Protein AF-A0A524RKQ6-F1 (afdb_monomer)

Radius of gyration: 18.78 Å; Cα contacts (8 Å, |Δi|>4): 225; chains: 1; bounding box: 39×44×51 Å

pLDDT: mean 86.1, std 13.53, range [34.28, 98.0]

Solvent-accessible surface area (backbone atoms only — not comparable to full-atom values): 12136 Å² total; per-residue (Å²): 137,77,80,88,72,60,79,87,32,71,65,58,54,42,38,49,50,44,43,54,54,43,76,41,45,84,77,33,68,52,77,76,42,40,54,52,50,36,52,54,41,54,51,42,29,54,49,30,49,55,49,30,70,35,68,69,25,53,76,68,68,43,22,69,58,33,41,52,33,20,51,31,43,48,52,50,54,72,51,70,93,59,96,48,70,71,59,56,53,52,45,53,49,34,34,50,50,28,28,53,50,36,51,50,52,40,52,71,72,50,66,69,55,79,76,50,71,68,53,52,52,48,48,54,51,49,50,53,50,44,51,52,52,43,51,56,45,48,78,40,36,66,65,34,47,76,66,75,34,47,70,58,52,25,49,54,41,13,53,43,10,48,54,46,38,55,52,53,72,69,58,67,86,89,55,58,73,66,56,56,50,52,51,45,54,43,15,50,57,30,32,53,42,53,65,57,76,68,88,49,72,67,42,49,47,51,52,41,53,50,46,46,53,44,43,51,51,51,54,52,66,76,72,110

Nearest PDB structures (foldseek):
  1orj-assembly2_B  TM=5.031E-01  e=8.905E+00  Aquifex aeolicus VF5
  8qah-assembly1_A  TM=2.456E-01  e=2.884E+00  synthetic construct
  3l1n-assembly1_A  TM=2.771E-01  e=4.736E+00  Talaromyces marneffei

Organism: NCBI:txid2507553

Mean predicted aligned error: 6.11 Å

Structure (mmCIF, N/CA/C/O backbone):
data_AF-A0A524RKQ6-F1
#
_entry.id   AF-A0A524RKQ6-F1
#
loop_
_atom_site.group_PDB
_atom_site.id
_atom_site.type_symbol
_atom_site.label_atom_id
_atom_site.label_alt_id
_atom_site.label_comp_id
_atom_site.label_asym_id
_atom_site.label_entity_id
_atom_site.label_seq_id
_atom_site.pdbx_PDB_ins_code
_atom_site.Cartn_x
_atom_site.Cartn_y
_atom_site.Cartn_z
_atom_site.occupancy
_atom_site.B_iso_or_equiv
_atom_site.auth_seq_id
_atom_site.auth_comp_id
_atom_site.auth_asym_id
_atom_site.auth_atom_id
_atom_site.pdbx_PDB_model_num
ATOM 1 N N . MET A 1 1 ? -14.441 15.619 25.693 1.00 34.28 1 MET A N 1
ATOM 2 C CA . MET A 1 1 ? -14.992 15.684 24.323 1.00 34.28 1 MET A CA 1
ATOM 3 C C . MET A 1 1 ? -13.800 15.519 23.412 1.00 34.28 1 MET A C 1
ATOM 5 O O . MET A 1 1 ? -13.228 16.509 22.974 1.00 34.28 1 MET A O 1
ATOM 9 N N . ASP A 1 2 ? -13.366 14.275 23.248 1.00 34.28 2 ASP A N 1
ATOM 10 C CA . ASP A 1 2 ? -12.231 13.957 22.394 1.00 34.28 2 ASP A CA 1
ATOM 11 C C . ASP A 1 2 ? -12.769 13.685 20.998 1.00 34.28 2 ASP A C 1
ATOM 13 O O . ASP A 1 2 ? -13.739 12.952 20.828 1.00 34.28 2 ASP A O 1
ATOM 17 N N . ASN A 1 3 ? -12.186 14.387 20.034 1.00 36.31 3 ASN A N 1
ATOM 18 C CA . ASN A 1 3 ? -12.593 14.470 18.638 1.00 36.31 3 ASN A CA 1
ATOM 19 C C . ASN A 1 3 ? -12.877 13.087 18.020 1.00 36.31 3 ASN A C 1
ATOM 21 O O . ASN A 1 3 ? -11.975 12.382 17.559 1.00 36.31 3 ASN A O 1
ATOM 25 N N . GLU A 1 4 ? -14.158 12.738 17.956 1.00 38.53 4 GLU A N 1
ATOM 26 C CA . GLU A 1 4 ? -14.724 11.734 17.063 1.00 38.53 4 GLU A CA 1
ATOM 27 C C . GLU A 1 4 ? -14.485 12.195 15.617 1.00 38.53 4 GLU A C 1
ATOM 29 O O . GLU A 1 4 ? -15.220 13.023 15.084 1.00 38.53 4 GLU A O 1
ATOM 34 N N . GLY A 1 5 ? -13.407 11.731 14.981 1.00 43.69 5 GLY A N 1
ATOM 35 C CA . GLY A 1 5 ? -13.156 12.079 13.577 1.00 43.69 5 GLY A CA 1
ATOM 36 C C . GLY A 1 5 ? -11.718 12.002 13.083 1.00 43.69 5 GLY A C 1
ATOM 37 O O . GLY A 1 5 ? -11.398 12.639 12.080 1.00 43.69 5 GLY A O 1
ATOM 38 N N . SER A 1 6 ? -10.828 11.252 13.733 1.00 45.81 6 SER A N 1
ATOM 39 C CA . SER A 1 6 ? -9.460 11.087 13.234 1.00 45.81 6 SER A CA 1
ATOM 40 C C . SER A 1 6 ? -9.417 10.064 12.091 1.00 45.81 6 SER A C 1
ATOM 42 O O . SER A 1 6 ? -8.932 8.943 12.212 1.00 45.81 6 SER A O 1
ATOM 44 N N . ARG A 1 7 ? -9.888 10.485 10.917 1.00 47.06 7 ARG A N 1
ATOM 45 C CA . ARG A 1 7 ? -9.156 10.142 9.699 1.00 47.06 7 ARG A CA 1
ATOM 46 C C . ARG A 1 7 ? -7.726 10.634 9.924 1.00 47.06 7 ARG A C 1
ATOM 48 O O . ARG A 1 7 ? -7.577 11.728 10.468 1.00 47.06 7 ARG A O 1
ATOM 55 N N . PHE A 1 8 ? -6.717 9.836 9.585 1.00 57.44 8 PHE A N 1
ATOM 56 C CA . PHE A 1 8 ? -5.334 10.028 10.056 1.00 57.44 8 PHE A CA 1
ATOM 57 C C . PHE A 1 8 ? -5.122 9.676 11.532 1.00 57.44 8 PHE A C 1
ATOM 59 O O . PHE A 1 8 ? -4.310 10.307 12.214 1.00 57.44 8 PHE A O 1
ATOM 66 N N . SER A 1 9 ? -5.850 8.683 12.054 1.00 77.06 9 SER A N 1
ATOM 67 C CA . SER A 1 9 ? -5.382 8.061 13.286 1.00 77.06 9 SER A CA 1
ATOM 68 C C . SER A 1 9 ? -4.131 7.256 12.927 1.00 77.06 9 SER A C 1
ATOM 70 O O . SER A 1 9 ? -4.148 6.523 11.934 1.00 77.06 9 SER A O 1
ATOM 72 N N . PRO A 1 10 ? -3.041 7.357 13.699 1.00 83.94 10 PRO A N 1
ATOM 73 C CA . PRO A 1 10 ? -1.842 6.565 13.433 1.00 83.94 10 PRO A CA 1
ATOM 74 C C . PRO A 1 10 ? -2.128 5.056 13.357 1.00 83.94 10 PRO A C 1
ATOM 76 O O . PRO A 1 10 ? -1.456 4.324 12.633 1.00 83.94 10 PRO A O 1
ATOM 79 N N . LEU A 1 11 ? -3.175 4.594 14.052 1.00 88.69 11 LEU A N 1
ATOM 80 C CA . LEU A 1 11 ? -3.668 3.226 13.943 1.00 88.69 11 LEU A CA 1
ATOM 81 C C . LEU A 1 11 ? -4.236 2.919 12.547 1.00 88.69 11 LEU A C 1
ATOM 83 O O . LEU A 1 11 ? -3.901 1.880 11.986 1.00 88.69 11 LEU A O 1
ATOM 87 N N . ALA A 1 12 ? -5.059 3.802 11.970 1.00 89.06 12 ALA A N 1
ATOM 88 C CA . ALA A 1 12 ? -5.572 3.633 10.609 1.00 89.06 12 ALA A CA 1
ATOM 89 C C . ALA A 1 12 ? -4.431 3.519 9.601 1.00 89.06 12 ALA A C 1
ATOM 91 O O . ALA A 1 12 ? -4.410 2.581 8.808 1.00 89.06 12 ALA A O 1
ATOM 92 N N . ASP A 1 13 ? -3.460 4.427 9.685 1.00 91.31 13 ASP A N 1
ATOM 93 C CA . ASP A 1 13 ? -2.305 4.445 8.791 1.00 91.31 13 ASP A CA 1
ATOM 94 C C . ASP A 1 13 ? -1.498 3.144 8.911 1.00 91.31 13 ASP A C 1
ATOM 96 O O . ASP A 1 13 ? -1.178 2.518 7.902 1.00 91.31 13 ASP A O 1
ATOM 100 N N . THR A 1 14 ? -1.269 2.670 10.139 1.00 93.88 14 THR A N 1
ATOM 101 C CA . THR A 1 14 ? -0.559 1.408 10.402 1.00 93.88 14 THR A CA 1
ATOM 102 C C . THR A 1 14 ? -1.302 0.201 9.838 1.00 93.88 14 THR A C 1
ATOM 104 O O . THR A 1 14 ? -0.698 -0.645 9.180 1.00 93.88 14 THR A O 1
ATOM 107 N N . LEU A 1 15 ? -2.619 0.109 10.053 1.00 94.19 15 LEU A N 1
ATOM 108 C CA . LEU A 1 15 ? -3.419 -0.987 9.505 1.00 94.19 15 LEU A CA 1
ATOM 109 C C . LEU A 1 15 ? -3.423 -0.950 7.973 1.00 94.19 15 LEU A C 1
ATOM 111 O O . LEU A 1 15 ? -3.292 -1.994 7.344 1.00 94.19 15 LEU A O 1
ATOM 115 N N . ILE A 1 16 ? -3.508 0.233 7.359 1.00 94.31 16 ILE A N 1
ATOM 116 C CA . ILE A 1 16 ? -3.428 0.390 5.901 1.00 94.31 16 ILE A CA 1
ATOM 117 C C . ILE A 1 16 ? -2.061 -0.051 5.372 1.00 94.31 16 ILE A C 1
ATOM 119 O O . ILE A 1 16 ? -2.004 -0.751 4.362 1.00 94.31 16 ILE A O 1
ATOM 123 N N . GLU A 1 17 ? -0.965 0.286 6.054 1.00 93.69 17 GLU A N 1
ATOM 124 C CA . GLU A 1 17 ? 0.367 -0.203 5.684 1.00 93.69 17 GLU A CA 1
ATOM 125 C C . GLU A 1 17 ? 0.443 -1.735 5.725 1.00 93.69 17 GLU A C 1
ATOM 127 O O . GLU A 1 17 ? 0.937 -2.347 4.774 1.00 93.69 17 GLU A O 1
ATOM 132 N N . VAL A 1 18 ? -0.101 -2.368 6.770 1.00 94.81 18 VAL A N 1
ATOM 133 C CA . VAL A 1 18 ? -0.184 -3.836 6.863 1.00 94.81 18 VAL A CA 1
ATOM 134 C C . VAL A 1 18 ? -0.994 -4.416 5.702 1.00 94.81 18 VAL A C 1
ATOM 136 O O . VAL A 1 18 ? -0.555 -5.381 5.079 1.00 94.81 18 VAL A O 1
ATOM 139 N N . LEU A 1 19 ? -2.136 -3.815 5.362 1.00 95.00 19 LEU A N 1
ATOM 140 C CA . LEU A 1 19 ? -2.977 -4.259 4.247 1.00 95.00 19 LEU A CA 1
ATOM 141 C C . LEU A 1 19 ? -2.255 -4.146 2.897 1.00 95.00 19 LEU A C 1
ATOM 143 O O . LEU A 1 19 ? -2.280 -5.089 2.104 1.00 95.00 19 LEU A O 1
ATOM 147 N N . ILE A 1 20 ? -1.577 -3.025 2.639 1.00 94.12 20 ILE A N 1
ATOM 148 C CA . ILE A 1 20 ? -0.822 -2.803 1.398 1.00 94.12 20 ILE A CA 1
ATOM 149 C C . ILE A 1 20 ? 0.309 -3.826 1.277 1.00 94.12 20 ILE A C 1
ATOM 151 O O . ILE A 1 20 ? 0.306 -4.640 0.358 1.00 94.12 20 ILE A O 1
ATOM 155 N N . TYR A 1 21 ? 1.261 -3.822 2.211 1.00 92.69 21 TYR A N 1
ATOM 156 C CA . TYR A 1 21 ? 2.469 -4.640 2.078 1.00 92.69 21 TYR A CA 1
ATOM 157 C C . TYR A 1 21 ? 2.201 -6.129 2.313 1.00 92.69 21 TYR A C 1
ATOM 159 O O . TYR A 1 21 ? 2.815 -6.973 1.664 1.00 92.69 21 TYR A O 1
ATOM 167 N N . GLY A 1 22 ? 1.256 -6.473 3.190 1.00 90.94 22 GLY A N 1
ATOM 168 C CA . GLY A 1 22 ? 0.862 -7.858 3.429 1.00 90.94 22 GLY A CA 1
ATOM 169 C C . GLY A 1 22 ? 0.172 -8.498 2.223 1.00 90.94 22 GLY A C 1
ATOM 170 O O . GLY A 1 22 ? 0.479 -9.640 1.884 1.00 90.94 22 GLY A O 1
ATOM 171 N N . SER A 1 23 ? -0.689 -7.760 1.510 1.00 89.62 23 SER A N 1
ATOM 172 C CA . SER A 1 23 ? -1.353 -8.256 0.288 1.00 89.62 23 SER A CA 1
ATOM 173 C C . SER A 1 23 ? -0.436 -8.344 -0.941 1.00 89.62 23 SER A C 1
ATOM 175 O O . SER A 1 23 ? -0.804 -8.942 -1.955 1.00 89.62 23 SER A O 1
ATOM 177 N N . GLU A 1 24 ? 0.751 -7.748 -0.864 1.00 89.81 24 GLU A N 1
ATOM 178 C CA . GLU A 1 24 ? 1.788 -7.764 -1.901 1.00 89.81 24 GLU A CA 1
ATOM 179 C C . GLU A 1 24 ? 2.988 -8.643 -1.525 1.00 89.81 24 GLU A C 1
ATOM 181 O O . GLU A 1 24 ? 3.960 -8.719 -2.275 1.00 89.81 24 GLU A O 1
ATOM 186 N N . CYS A 1 25 ? 2.938 -9.298 -0.360 1.00 86.06 25 CYS A N 1
ATOM 187 C CA . CYS A 1 25 ? 4.050 -10.064 0.196 1.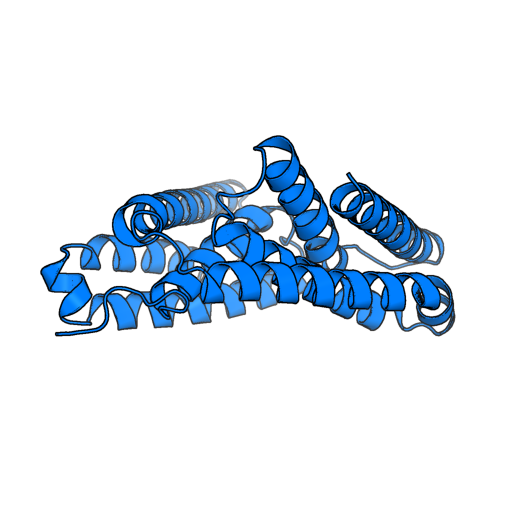00 86.06 25 CYS A CA 1
ATOM 188 C C . CYS A 1 25 ? 4.574 -11.111 -0.799 1.00 86.06 25 CYS A C 1
ATOM 190 O O . CYS A 1 25 ? 5.781 -11.205 -1.004 1.00 86.06 25 CYS A O 1
ATOM 192 N N . LYS A 1 26 ? 3.666 -11.814 -1.494 1.00 82.38 26 LYS A N 1
ATOM 193 C CA . LYS A 1 26 ? 4.010 -12.869 -2.461 1.00 82.38 26 LYS A CA 1
ATOM 194 C C . LYS A 1 26 ? 4.714 -12.347 -3.712 1.00 82.38 26 LYS A C 1
ATOM 196 O O . LYS A 1 26 ? 5.558 -13.026 -4.282 1.00 82.38 26 LYS A O 1
ATOM 201 N N . GLU A 1 27 ? 4.375 -11.143 -4.158 1.00 84.69 27 GLU A N 1
ATOM 202 C CA . GLU A 1 27 ? 4.962 -10.513 -5.344 1.00 84.69 27 GLU A CA 1
ATOM 203 C C . GLU A 1 27 ? 6.294 -9.803 -5.070 1.00 84.69 27 GLU A C 1
ATOM 205 O O . GLU A 1 27 ? 6.953 -9.350 -6.008 1.00 84.69 27 GLU A O 1
ATOM 210 N N . ARG A 1 28 ? 6.686 -9.689 -3.797 1.00 78.94 28 ARG A N 1
ATOM 211 C CA . ARG A 1 28 ? 7.865 -8.951 -3.320 1.00 78.94 28 ARG A CA 1
ATOM 212 C C . ARG A 1 28 ? 8.983 -9.864 -2.801 1.00 78.94 28 ARG A C 1
ATOM 214 O O . ARG A 1 28 ? 9.899 -9.379 -2.147 1.00 78.94 28 ARG A O 1
ATOM 221 N N . GLU A 1 29 ? 8.923 -11.167 -3.078 1.00 64.88 29 GLU A N 1
ATOM 222 C CA . GLU A 1 29 ? 9.782 -12.189 -2.449 1.00 64.88 29 GLU A CA 1
ATOM 223 C C . GLU A 1 29 ? 11.259 -12.196 -2.907 1.00 64.88 29 GLU A C 1
ATOM 225 O O . GLU A 1 29 ? 12.047 -12.975 -2.380 1.00 64.88 29 GLU A O 1
ATOM 230 N N . GLU A 1 30 ? 11.688 -11.333 -3.833 1.00 65.50 30 GLU A N 1
ATOM 231 C CA . GLU A 1 30 ? 13.104 -11.264 -4.235 1.00 65.50 30 GLU A CA 1
ATOM 232 C C . GLU A 1 30 ? 13.993 -10.625 -3.139 1.00 65.50 30 GLU A C 1
ATOM 234 O O . GLU A 1 30 ? 13.577 -9.691 -2.453 1.00 65.50 30 GLU A O 1
ATOM 239 N N . ASP A 1 31 ? 15.240 -11.091 -2.980 1.00 57.53 31 ASP A N 1
ATOM 240 C CA . ASP A 1 31 ? 16.136 -10.794 -1.838 1.00 57.53 31 ASP A CA 1
ATOM 241 C C . ASP A 1 31 ? 16.254 -9.307 -1.439 1.00 57.53 31 ASP A C 1
ATOM 243 O O . ASP A 1 31 ? 16.295 -8.968 -0.252 1.00 57.53 31 ASP A O 1
ATOM 247 N N . CYS A 1 32 ? 16.303 -8.384 -2.404 1.00 56.56 32 CYS A N 1
ATOM 248 C CA . CYS A 1 32 ? 16.383 -6.948 -2.115 1.00 56.56 32 CYS A CA 1
ATOM 249 C C . CYS A 1 32 ? 15.055 -6.367 -1.597 1.00 56.56 32 CYS A C 1
ATOM 251 O O . CYS A 1 32 ? 15.057 -5.451 -0.771 1.00 56.56 32 CYS A O 1
ATOM 253 N N . TRP A 1 33 ? 13.931 -6.935 -2.026 1.00 65.25 33 TRP A N 1
ATOM 254 C CA . TRP A 1 33 ? 12.581 -6.542 -1.634 1.00 65.25 33 TRP A CA 1
ATOM 255 C C . TRP A 1 33 ? 12.147 -7.189 -0.325 1.00 65.25 33 TRP A C 1
ATOM 257 O O . TRP A 1 33 ? 11.455 -6.544 0.460 1.00 65.25 33 TRP A O 1
ATOM 267 N N . SER A 1 34 ? 12.658 -8.381 -0.020 1.00 73.25 34 SER A N 1
ATOM 268 C CA . SER A 1 34 ? 12.542 -9.016 1.294 1.00 73.25 34 SER A CA 1
ATOM 269 C C . SER A 1 34 ? 13.059 -8.104 2.413 1.00 73.25 34 SER A C 1
ATOM 271 O O . SER A 1 34 ? 12.363 -7.882 3.402 1.00 73.25 34 SER A O 1
ATOM 273 N N . ASN A 1 35 ? 14.223 -7.467 2.237 1.00 81.62 35 ASN A N 1
ATOM 274 C CA . ASN A 1 35 ? 14.751 -6.521 3.229 1.00 81.62 35 ASN A CA 1
ATOM 275 C C . ASN A 1 35 ? 13.870 -5.275 3.389 1.00 81.62 35 ASN A C 1
ATOM 277 O O . ASN A 1 35 ? 13.633 -4.832 4.514 1.00 81.62 35 ASN A O 1
ATOM 281 N N . HIS A 1 36 ? 13.355 -4.728 2.284 1.00 83.81 36 HIS A N 1
ATOM 282 C CA . HIS A 1 36 ? 12.431 -3.597 2.341 1.00 83.81 36 HIS A CA 1
ATOM 283 C C . HIS A 1 36 ? 11.124 -3.970 3.053 1.00 83.81 36 HIS A C 1
ATOM 285 O O . HIS A 1 36 ? 10.644 -3.233 3.911 1.00 83.81 36 HIS A O 1
ATOM 291 N N . LEU A 1 37 ? 10.577 -5.148 2.752 1.00 86.44 37 LEU A N 1
ATOM 292 C CA . LEU A 1 37 ? 9.367 -5.665 3.378 1.00 86.44 37 LEU A CA 1
ATOM 293 C C . LEU A 1 37 ? 9.570 -5.900 4.880 1.00 86.44 37 LEU A C 1
ATOM 295 O O . LEU A 1 37 ? 8.733 -5.492 5.682 1.00 86.44 37 LEU A O 1
ATOM 299 N N . LYS A 1 38 ? 10.722 -6.455 5.278 1.00 88.38 38 LYS A N 1
ATOM 300 C CA . LYS A 1 38 ? 11.125 -6.584 6.688 1.00 88.38 38 LYS A CA 1
ATOM 301 C C . LYS A 1 38 ? 11.232 -5.230 7.383 1.00 88.38 38 LYS A C 1
ATOM 303 O O . LYS A 1 38 ? 10.798 -5.104 8.524 1.00 88.38 38 LYS A O 1
ATOM 308 N N . GLU A 1 39 ? 11.760 -4.205 6.713 1.00 90.69 39 GLU A N 1
ATOM 309 C CA . GLU A 1 39 ? 11.797 -2.843 7.259 1.00 90.69 39 GLU A CA 1
ATOM 310 C C . GLU A 1 39 ? 10.380 -2.295 7.489 1.00 90.69 39 GLU A C 1
ATOM 312 O O . GLU A 1 39 ? 10.097 -1.732 8.550 1.00 90.69 39 GLU A O 1
ATOM 317 N N . LYS A 1 40 ? 9.481 -2.474 6.515 1.00 91.62 40 LYS A N 1
ATOM 318 C CA . LYS A 1 40 ? 8.088 -2.011 6.591 1.00 91.62 40 LYS A CA 1
ATOM 319 C C . LYS A 1 40 ? 7.316 -2.719 7.694 1.00 91.62 40 LYS A C 1
ATOM 321 O O . LYS A 1 40 ? 6.756 -2.052 8.561 1.00 91.62 40 LYS A O 1
ATOM 326 N N . PHE A 1 41 ? 7.368 -4.047 7.740 1.00 92.56 41 PHE A N 1
ATOM 327 C CA . PHE A 1 41 ? 6.764 -4.803 8.832 1.00 92.56 41 PHE A CA 1
ATOM 328 C C . PHE A 1 41 ? 7.409 -4.475 10.175 1.00 92.56 41 PHE A C 1
ATOM 330 O O . PHE A 1 41 ? 6.693 -4.328 11.154 1.00 92.56 41 PHE A O 1
ATOM 337 N N . GLY A 1 42 ? 8.723 -4.256 10.245 1.00 93.31 42 GLY A N 1
ATOM 338 C CA . GLY A 1 42 ? 9.389 -3.874 11.492 1.00 93.31 42 GLY A CA 1
ATOM 339 C C . GLY A 1 42 ? 8.904 -2.540 12.058 1.00 93.31 42 GLY A C 1
ATOM 340 O O . GLY A 1 42 ? 8.822 -2.387 13.278 1.00 93.31 42 GLY A O 1
ATOM 341 N N . LYS A 1 43 ? 8.549 -1.579 11.197 1.00 94.50 43 LYS A N 1
ATOM 342 C CA . LYS A 1 43 ? 7.892 -0.332 11.619 1.00 94.50 43 LYS A CA 1
ATOM 343 C C . LYS A 1 43 ? 6.464 -0.599 12.092 1.00 94.50 43 LYS A C 1
ATOM 345 O O . LYS A 1 43 ? 6.129 -0.194 13.202 1.00 94.50 43 LYS A O 1
ATOM 350 N N . ALA A 1 44 ? 5.680 -1.346 11.314 1.00 94.62 44 ALA A N 1
ATOM 351 C CA . ALA A 1 44 ? 4.301 -1.684 11.662 1.00 94.62 44 ALA A CA 1
ATOM 352 C C . ALA A 1 44 ? 4.198 -2.465 12.985 1.00 94.62 44 ALA A C 1
ATOM 354 O O . ALA A 1 44 ? 3.385 -2.121 13.829 1.00 94.62 44 ALA A O 1
ATOM 355 N N . VAL A 1 45 ? 5.060 -3.458 13.223 1.00 95.94 45 VAL A N 1
ATOM 356 C CA . VAL A 1 45 ? 5.115 -4.245 14.471 1.00 95.94 45 VAL A CA 1
ATOM 357 C C . VAL A 1 45 ? 5.349 -3.352 15.685 1.00 95.94 45 VAL A C 1
ATOM 359 O O . VAL A 1 45 ? 4.661 -3.490 16.695 1.00 95.94 45 VAL A O 1
ATOM 362 N N . LYS A 1 46 ? 6.314 -2.427 15.600 1.00 95.38 46 LYS A N 1
ATOM 363 C CA . LYS A 1 46 ? 6.607 -1.490 16.694 1.00 95.38 46 LYS A CA 1
ATOM 364 C C . LYS A 1 46 ? 5.410 -0.600 16.991 1.00 95.38 46 LYS A C 1
ATOM 366 O O . LYS A 1 46 ? 5.062 -0.435 18.156 1.00 95.38 46 LYS A O 1
ATOM 371 N N . GLU A 1 47 ? 4.782 -0.071 15.947 1.00 95.19 47 GLU A N 1
ATOM 372 C CA . GLU A 1 47 ? 3.625 0.803 16.092 1.00 95.19 47 GLU A CA 1
ATOM 373 C C . GLU A 1 47 ? 2.414 0.041 16.642 1.00 95.19 47 GLU A C 1
ATOM 375 O O . GLU A 1 47 ? 1.806 0.488 17.604 1.00 95.19 47 GLU A O 1
ATOM 380 N N . LEU A 1 48 ? 2.115 -1.161 16.142 1.00 95.25 48 LEU A N 1
ATOM 381 C CA . LEU A 1 48 ? 1.034 -2.010 16.655 1.00 95.25 48 LEU A CA 1
ATOM 382 C C . LEU A 1 48 ? 1.220 -2.355 18.137 1.00 95.25 48 LEU A C 1
ATOM 384 O O . LEU A 1 48 ? 0.271 -2.248 18.910 1.00 95.25 48 LEU A O 1
ATOM 388 N N . ARG A 1 49 ? 2.442 -2.720 18.552 1.00 95.88 49 ARG A N 1
ATOM 389 C CA . ARG A 1 49 ? 2.763 -2.984 19.965 1.00 95.88 49 ARG A CA 1
ATOM 390 C C . ARG A 1 49 ? 2.630 -1.728 20.821 1.00 95.88 49 ARG A C 1
ATOM 392 O O . ARG A 1 49 ? 2.106 -1.809 21.924 1.00 95.88 49 ARG A O 1
ATOM 399 N N . TYR A 1 50 ? 3.071 -0.575 20.316 1.00 94.31 50 TYR A N 1
ATOM 400 C CA . TYR A 1 50 ? 2.896 0.702 21.006 1.00 94.31 50 TYR A CA 1
ATOM 401 C C . TYR A 1 50 ? 1.410 1.035 21.197 1.00 94.31 50 TYR A C 1
ATOM 403 O O . TYR A 1 50 ? 0.985 1.315 22.314 1.00 94.31 50 TYR A O 1
ATOM 411 N N . ARG A 1 51 ? 0.607 0.921 20.134 1.00 91.12 51 ARG A N 1
ATOM 412 C CA . ARG A 1 51 ? -0.839 1.186 20.158 1.00 91.12 51 ARG A CA 1
ATOM 413 C C . ARG A 1 51 ? -1.605 0.216 21.044 1.00 91.12 51 ARG A C 1
ATOM 415 O O . ARG A 1 51 ? -2.555 0.632 21.692 1.00 91.12 51 ARG A O 1
ATOM 422 N N . ALA A 1 52 ? -1.183 -1.044 21.122 1.00 91.94 52 ALA A N 1
ATOM 423 C CA . ALA A 1 52 ? -1.779 -2.017 22.034 1.00 91.94 52 ALA A CA 1
ATOM 424 C C . ALA A 1 52 ? -1.644 -1.616 23.515 1.00 91.94 52 ALA A C 1
ATOM 426 O O . ALA A 1 52 ? -2.459 -2.032 24.330 1.00 91.94 52 ALA A O 1
ATOM 427 N N . CYS A 1 53 ? -0.646 -0.798 23.864 1.00 90.88 53 CYS A N 1
ATOM 428 C CA . CYS A 1 53 ? -0.442 -0.305 25.226 1.00 90.88 53 CYS A CA 1
ATOM 429 C C . CYS A 1 53 ? -1.206 0.993 25.540 1.00 90.88 53 CYS A C 1
ATOM 431 O O . CYS A 1 53 ? -1.131 1.462 26.672 1.00 90.88 53 CYS A O 1
ATOM 433 N N . GLU A 1 54 ? -1.882 1.613 24.568 1.00 90.19 54 GLU A N 1
ATOM 434 C CA . GLU A 1 54 ? -2.652 2.836 24.813 1.00 90.19 54 GLU A CA 1
ATOM 435 C C . GLU A 1 54 ? -3.976 2.512 25.519 1.00 90.19 54 GLU A C 1
ATOM 437 O O . GLU A 1 54 ? -4.665 1.563 25.143 1.00 90.19 54 GLU A O 1
ATOM 442 N N . ASP A 1 55 ? -4.382 3.344 26.485 1.00 85.69 55 ASP A N 1
ATOM 443 C CA . ASP A 1 55 ? -5.613 3.137 27.270 1.00 85.69 55 ASP A CA 1
ATOM 444 C C . ASP A 1 55 ? -6.849 2.957 26.373 1.00 85.69 55 ASP A C 1
ATOM 446 O O . ASP A 1 55 ? -7.670 2.079 26.605 1.00 85.69 55 ASP A O 1
ATOM 450 N N . ASN A 1 56 ? -6.928 3.703 25.268 1.00 83.75 56 ASN A N 1
ATOM 451 C CA . ASN A 1 56 ? -8.002 3.593 24.276 1.00 83.75 56 ASN A CA 1
ATOM 452 C C . ASN A 1 56 ? -8.084 2.194 23.630 1.00 83.75 56 ASN A C 1
ATOM 454 O O . ASN A 1 56 ? -9.173 1.716 23.317 1.00 83.75 56 ASN A O 1
ATOM 458 N N . ALA A 1 57 ? -6.947 1.522 23.415 1.00 84.94 57 ALA A N 1
ATOM 459 C CA . ALA A 1 57 ? -6.930 0.166 22.867 1.00 84.94 57 ALA A CA 1
ATOM 460 C C . ALA A 1 57 ? -7.448 -0.859 23.883 1.00 84.94 57 ALA A C 1
ATOM 462 O O . ALA A 1 57 ? -8.195 -1.762 23.503 1.00 84.94 57 ALA A O 1
ATOM 463 N N . VAL A 1 58 ? -7.104 -0.672 25.161 1.00 85.50 58 VAL A N 1
ATOM 464 C CA . VAL A 1 58 ? -7.578 -1.498 26.281 1.00 85.50 58 VAL A CA 1
ATOM 465 C C . VAL A 1 58 ? -9.071 -1.278 26.526 1.00 85.50 58 VAL A C 1
ATOM 467 O O . VAL A 1 58 ? -9.840 -2.231 26.608 1.00 85.50 58 VAL A O 1
ATOM 470 N N . GLU A 1 59 ? -9.516 -0.022 26.568 1.00 86.62 59 GLU A N 1
ATOM 471 C CA . GLU A 1 59 ? -10.926 0.348 26.737 1.00 86.62 59 GLU A CA 1
ATOM 472 C C . GLU A 1 59 ? -11.810 -0.211 25.617 1.00 86.62 59 GLU A C 1
ATOM 474 O O . GLU A 1 59 ? -12.939 -0.637 25.862 1.00 86.62 59 GLU A O 1
ATOM 479 N N . LYS A 1 60 ? -11.290 -0.247 24.384 1.00 85.75 60 LYS A N 1
ATOM 480 C CA . LYS A 1 60 ? -11.980 -0.827 23.224 1.00 85.75 60 LYS A CA 1
ATOM 481 C C . LYS A 1 60 ? -11.814 -2.342 23.098 1.00 85.75 60 LYS A C 1
ATOM 483 O O . LYS A 1 60 ? -12.420 -2.923 22.199 1.00 85.75 60 LYS A O 1
ATOM 488 N N . GLY A 1 61 ? -11.015 -2.979 23.957 1.00 89.38 61 GLY A N 1
ATOM 489 C CA . GLY A 1 61 ? -10.759 -4.422 23.937 1.00 89.38 61 GLY A CA 1
ATOM 490 C C . GLY A 1 61 ? -10.077 -4.917 22.659 1.00 89.38 61 GLY A C 1
ATOM 491 O O . GLY A 1 61 ? -10.314 -6.046 22.226 1.00 89.38 61 GLY A O 1
ATOM 492 N N . ILE A 1 62 ? -9.269 -4.070 22.013 1.00 93.12 62 ILE A N 1
ATOM 493 C CA . ILE A 1 62 ? -8.558 -4.412 20.771 1.00 93.12 62 ILE A CA 1
ATOM 494 C C . ILE A 1 62 ? -7.089 -4.771 21.007 1.00 93.12 62 ILE A C 1
ATOM 496 O O . ILE A 1 62 ? -6.414 -5.166 20.054 1.00 93.12 62 ILE A O 1
ATOM 500 N N . GLU A 1 63 ? -6.574 -4.674 22.240 1.00 94.25 63 GLU A N 1
ATOM 501 C CA . GLU A 1 63 ? -5.135 -4.795 22.493 1.00 94.25 63 GLU A CA 1
ATOM 502 C C . GLU A 1 63 ? -4.574 -6.155 22.067 1.00 94.25 63 GLU A C 1
ATOM 504 O O . GLU A 1 63 ? -3.580 -6.218 21.343 1.00 94.25 63 GLU A O 1
ATOM 509 N N . GLN A 1 64 ? -5.263 -7.248 22.407 1.00 95.56 64 GLN A N 1
ATOM 510 C CA . GLN A 1 64 ? -4.816 -8.600 22.055 1.00 95.56 64 GLN A CA 1
ATOM 511 C C . GLN A 1 64 ? -4.792 -8.831 20.544 1.00 95.56 64 GLN A C 1
ATOM 513 O O . GLN A 1 64 ? -3.938 -9.552 20.032 1.00 95.56 64 GLN A O 1
ATOM 518 N N . ARG A 1 65 ? -5.712 -8.201 19.810 1.00 95.62 65 ARG A N 1
ATOM 519 C CA . ARG A 1 65 ? -5.788 -8.324 18.351 1.00 95.62 65 ARG A CA 1
ATOM 520 C C . ARG A 1 65 ? -4.626 -7.585 17.693 1.00 95.62 65 ARG A C 1
ATOM 522 O O . ARG A 1 65 ? -3.987 -8.136 16.801 1.00 95.62 65 ARG A O 1
ATOM 529 N N . LEU A 1 66 ? -4.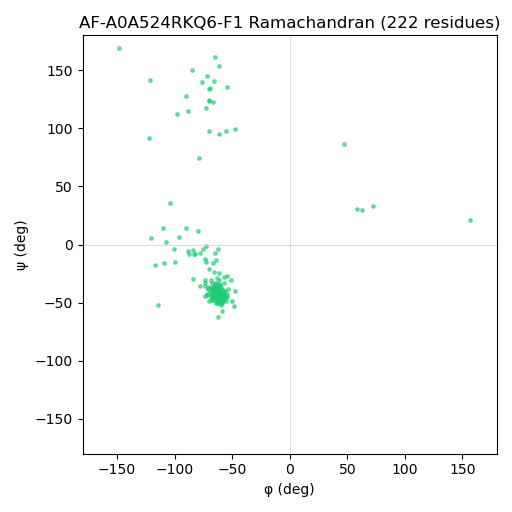295 -6.387 18.182 1.00 95.75 66 LEU A N 1
ATOM 530 C CA . LEU A 1 66 ? -3.123 -5.630 17.727 1.00 95.75 66 LEU A CA 1
ATOM 531 C C . LEU A 1 66 ? -1.816 -6.384 18.001 1.00 95.75 66 LEU A C 1
ATOM 533 O O . LEU A 1 66 ? -0.971 -6.477 17.110 1.00 95.75 66 LEU A O 1
ATOM 537 N N . LEU A 1 67 ? -1.672 -6.973 19.194 1.00 96.81 67 LEU A N 1
ATOM 538 C CA . LEU A 1 67 ? -0.523 -7.818 19.535 1.00 96.81 67 LEU A CA 1
ATOM 539 C C . LEU A 1 67 ? -0.451 -9.061 18.643 1.00 96.81 67 LEU A C 1
ATOM 541 O O . LEU A 1 67 ? 0.619 -9.383 18.139 1.00 96.81 67 LEU A O 1
ATOM 545 N N . SER A 1 68 ? -1.586 -9.706 18.365 1.00 96.69 68 SER A N 1
ATOM 546 C CA . SER A 1 68 ? -1.635 -10.878 17.486 1.00 96.69 68 SER A CA 1
ATOM 547 C C . SER A 1 68 ? -1.173 -10.564 16.059 1.00 96.69 68 SER A C 1
ATOM 549 O O . SER A 1 68 ? -0.388 -11.323 15.488 1.00 96.69 68 SER A O 1
ATOM 551 N N . ILE A 1 69 ? -1.601 -9.430 15.489 1.00 96.69 69 ILE A N 1
ATOM 552 C CA . ILE A 1 69 ? -1.113 -8.961 14.181 1.00 96.69 69 ILE A CA 1
ATOM 553 C C . ILE A 1 69 ? 0.394 -8.708 14.255 1.00 96.69 69 ILE A C 1
ATOM 555 O O . ILE A 1 69 ? 1.137 -9.169 13.387 1.00 96.69 69 ILE A O 1
ATOM 559 N N . ALA A 1 70 ? 0.851 -8.002 15.294 1.00 96.38 70 ALA A N 1
ATOM 560 C CA . ALA A 1 70 ? 2.262 -7.693 15.471 1.00 96.38 70 ALA A CA 1
ATOM 561 C C . ALA A 1 70 ? 3.114 -8.967 15.533 1.00 96.38 70 ALA A C 1
ATOM 563 O O . ALA A 1 70 ? 4.102 -9.059 14.819 1.00 96.38 70 ALA A O 1
ATOM 564 N N . ASP A 1 71 ? 2.713 -9.973 16.306 1.00 95.50 71 ASP A N 1
ATOM 565 C CA . ASP A 1 71 ? 3.481 -11.210 16.471 1.00 95.50 71 ASP A CA 1
ATOM 566 C C . ASP A 1 71 ? 3.570 -12.028 15.177 1.00 95.50 71 ASP A C 1
ATOM 568 O O . ASP A 1 71 ? 4.618 -12.598 14.875 1.00 95.50 71 ASP A O 1
ATOM 572 N N . LYS A 1 72 ? 2.513 -12.032 14.357 1.00 94.31 72 LYS A N 1
ATOM 573 C CA . LYS A 1 72 ? 2.523 -12.685 13.036 1.00 94.31 72 LYS A CA 1
ATOM 574 C C . LYS A 1 72 ? 3.468 -12.009 12.051 1.00 94.31 72 LYS A C 1
ATOM 576 O O . LYS A 1 72 ? 4.203 -12.682 11.329 1.00 94.31 72 LYS A O 1
ATOM 581 N N . LEU A 1 73 ? 3.479 -10.679 12.035 1.00 93.38 73 LEU A N 1
ATOM 582 C CA . LEU A 1 73 ? 4.421 -9.915 11.218 1.00 93.38 73 LEU A CA 1
ATOM 583 C C . LEU A 1 73 ? 5.856 -10.047 11.751 1.00 93.38 73 LEU A C 1
ATOM 585 O O . LEU A 1 73 ? 6.797 -10.157 10.969 1.00 93.38 73 LEU A O 1
ATOM 589 N N . ASP A 1 74 ? 6.034 -10.094 13.071 1.00 92.50 74 ASP A N 1
ATOM 590 C CA . ASP A 1 74 ? 7.335 -10.261 13.725 1.00 92.50 74 ASP A CA 1
ATOM 591 C C . ASP A 1 74 ? 7.949 -11.633 13.421 1.00 92.50 74 ASP A C 1
ATOM 593 O O . ASP A 1 74 ? 9.154 -11.732 13.166 1.00 92.50 74 ASP A O 1
ATOM 597 N N . ALA A 1 75 ? 7.112 -12.675 13.350 1.00 88.75 75 ALA A N 1
ATOM 598 C CA . ALA A 1 75 ? 7.509 -14.004 12.900 1.00 88.75 75 ALA A CA 1
ATOM 599 C C . ALA A 1 75 ? 8.060 -13.976 11.465 1.00 88.75 75 ALA A C 1
ATOM 601 O O . ALA A 1 75 ? 9.106 -14.569 11.209 1.00 88.75 75 ALA A O 1
ATOM 602 N N . PHE A 1 76 ? 7.432 -13.229 10.546 1.00 86.94 76 PHE A N 1
ATOM 603 C CA . PHE A 1 76 ? 7.953 -13.044 9.185 1.00 86.94 76 PHE A CA 1
ATOM 604 C C . PHE A 1 76 ? 9.323 -12.351 9.171 1.00 86.94 76 PHE A C 1
ATOM 606 O O . PHE A 1 76 ? 10.230 -12.773 8.452 1.00 86.94 76 PHE A O 1
ATOM 613 N N . ILE A 1 77 ? 9.507 -11.298 9.974 1.00 87.12 77 ILE A N 1
ATOM 614 C CA . ILE A 1 77 ? 10.761 -10.525 10.005 1.00 87.12 77 ILE A CA 1
ATOM 615 C C . ILE A 1 77 ? 11.939 -11.401 10.439 1.00 87.12 77 ILE A C 1
ATOM 617 O O . ILE A 1 77 ? 12.999 -11.392 9.798 1.00 87.12 77 ILE A O 1
ATOM 621 N N . HIS A 1 78 ? 11.740 -12.157 11.519 1.00 82.69 78 HIS A N 1
ATOM 622 C CA . HIS A 1 78 ? 12.771 -12.977 12.152 1.00 82.69 78 HIS A CA 1
ATOM 623 C C . HIS A 1 78 ? 12.971 -14.333 11.480 1.00 82.69 78 HIS A C 1
ATOM 625 O O . HIS A 1 78 ? 13.941 -15.028 11.789 1.00 82.69 78 HIS A O 1
ATOM 631 N N . HIS A 1 79 ? 12.115 -14.703 10.529 1.00 75.06 79 HIS A N 1
ATOM 632 C CA . HIS A 1 79 ? 12.362 -15.889 9.738 1.00 75.06 79 HIS A CA 1
ATOM 633 C C . HIS A 1 79 ? 13.507 -15.629 8.744 1.00 75.06 79 HIS A C 1
ATOM 635 O O . HIS A 1 79 ? 13.445 -14.775 7.849 1.00 75.06 79 HIS A O 1
ATOM 641 N N . SER A 1 80 ? 14.593 -16.381 8.907 1.00 56.12 80 SER A N 1
ATOM 642 C CA . SER A 1 80 ? 15.598 -16.582 7.861 1.00 56.12 80 SER A CA 1
ATOM 643 C C . SER A 1 80 ? 14.948 -17.442 6.790 1.00 56.12 80 SER A C 1
ATOM 645 O O . SER A 1 80 ? 14.454 -18.500 7.153 1.00 56.12 80 SER A O 1
ATOM 647 N N . PHE A 1 81 ? 14.884 -17.028 5.522 1.00 58.28 81 PHE A N 1
ATOM 648 C CA . PHE A 1 81 ? 14.370 -17.893 4.449 1.00 58.28 81 PHE A CA 1
ATOM 649 C C . PHE A 1 81 ? 15.173 -19.202 4.459 1.00 58.28 81 PHE A C 1
ATOM 651 O O . PHE A 1 81 ? 16.317 -19.258 4.011 1.00 58.28 81 PHE A O 1
ATOM 658 N N . CYS A 1 82 ? 14.613 -20.227 5.098 1.00 44.59 82 CYS A N 1
ATOM 659 C CA . CYS A 1 82 ? 15.232 -21.530 5.232 1.00 44.59 82 CYS A CA 1
ATOM 660 C C . CYS A 1 82 ? 14.900 -22.316 3.969 1.00 44.59 82 CYS A C 1
ATOM 662 O O . CYS A 1 82 ? 13.858 -22.123 3.348 1.00 44.59 82 CYS A O 1
ATOM 664 N N . ILE A 1 83 ? 15.798 -23.224 3.601 1.00 45.56 83 ILE A N 1
ATOM 665 C CA . ILE A 1 83 ? 15.783 -23.997 2.348 1.00 45.56 83 ILE A CA 1
ATOM 666 C C . ILE A 1 83 ? 14.531 -24.906 2.214 1.00 45.56 83 ILE A C 1
ATOM 668 O O . ILE A 1 83 ? 14.337 -25.545 1.186 1.00 45.56 83 ILE A O 1
ATOM 672 N N . ASN A 1 84 ? 13.655 -24.979 3.224 1.00 54.38 84 ASN A N 1
ATOM 673 C CA . ASN A 1 84 ? 12.445 -25.794 3.206 1.00 54.38 84 ASN A CA 1
ATOM 674 C C . ASN A 1 84 ? 11.182 -24.985 2.837 1.00 54.38 84 ASN A C 1
ATOM 676 O O . ASN A 1 84 ? 10.662 -24.196 3.626 1.00 54.38 84 ASN A O 1
ATOM 680 N N . ASP A 1 85 ? 10.610 -25.284 1.668 1.00 61.78 85 ASP A N 1
ATOM 681 C CA . ASP A 1 85 ? 9.366 -24.678 1.161 1.00 61.78 85 ASP A CA 1
ATOM 682 C C . ASP A 1 85 ? 8.197 -24.713 2.164 1.00 61.78 85 ASP A C 1
ATOM 684 O O . ASP A 1 85 ? 7.379 -23.796 2.212 1.00 61.78 85 ASP A O 1
ATOM 688 N N . SER A 1 86 ? 8.141 -25.732 3.030 1.00 61.44 86 SER A N 1
ATOM 689 C CA . SER A 1 86 ? 7.089 -25.882 4.041 1.00 61.44 86 SER A CA 1
ATOM 690 C C . SER A 1 86 ? 7.073 -24.768 5.091 1.00 61.44 86 SER A C 1
ATOM 692 O O . SER A 1 86 ? 6.002 -24.386 5.554 1.00 61.44 86 SER A O 1
ATOM 694 N N . SER A 1 87 ? 8.239 -24.249 5.490 1.00 62.16 87 SER A N 1
ATOM 695 C CA . SER A 1 87 ? 8.310 -23.151 6.463 1.00 62.16 87 SER A CA 1
ATOM 696 C C . SER A 1 87 ? 7.887 -21.830 5.827 1.00 62.16 87 SER A C 1
ATOM 698 O O . SER A 1 87 ? 7.185 -21.051 6.463 1.00 62.16 87 SER A O 1
ATOM 700 N N . ASN A 1 88 ? 8.220 -21.619 4.551 1.00 69.94 88 ASN A N 1
ATOM 701 C CA . ASN A 1 88 ? 7.828 -20.418 3.816 1.00 69.94 88 ASN A CA 1
ATOM 702 C C . ASN A 1 88 ? 6.302 -20.305 3.675 1.00 69.94 88 ASN A C 1
ATOM 704 O O . ASN A 1 88 ? 5.750 -19.229 3.891 1.00 69.94 88 ASN A O 1
ATOM 708 N N . GLU A 1 89 ? 5.601 -21.406 3.391 1.00 75.19 89 GLU A N 1
ATOM 709 C CA . GLU A 1 89 ? 4.134 -21.397 3.289 1.00 75.19 89 GLU A CA 1
ATOM 710 C C . GLU A 1 89 ? 3.433 -21.104 4.625 1.00 75.19 89 GLU A C 1
ATOM 712 O O . GLU A 1 89 ? 2.429 -20.392 4.645 1.00 75.19 89 GLU A O 1
ATOM 717 N N . ILE A 1 90 ? 3.978 -21.576 5.753 1.00 75.25 90 ILE A N 1
ATOM 718 C CA . ILE A 1 90 ? 3.419 -21.292 7.087 1.00 75.25 90 ILE A CA 1
ATOM 719 C C . ILE A 1 90 ? 3.502 -19.794 7.400 1.00 75.25 90 ILE A C 1
ATOM 721 O O . ILE A 1 90 ? 2.504 -19.193 7.790 1.00 75.25 90 ILE A O 1
ATOM 725 N N . ILE A 1 91 ? 4.656 -19.167 7.158 1.00 76.19 91 ILE A N 1
ATOM 726 C CA . ILE A 1 91 ? 4.835 -17.729 7.410 1.00 76.19 91 ILE A CA 1
ATOM 727 C C . ILE A 1 91 ? 3.936 -16.903 6.483 1.00 76.19 91 ILE A C 1
ATOM 729 O O . ILE A 1 91 ? 3.352 -15.906 6.903 1.00 76.19 91 ILE A O 1
ATOM 733 N N . LYS A 1 92 ? 3.790 -17.312 5.215 1.00 78.06 92 LYS A N 1
ATOM 734 C CA . LYS A 1 92 ? 2.850 -16.672 4.281 1.00 78.06 92 LYS A CA 1
ATOM 735 C C . LYS A 1 92 ? 1.416 -16.777 4.792 1.00 78.06 92 LYS A C 1
ATOM 737 O O . LYS A 1 92 ? 0.658 -15.816 4.671 1.00 78.06 92 LYS A O 1
ATOM 742 N N . GLY A 1 93 ? 1.064 -17.917 5.386 1.00 84.81 93 GLY A N 1
ATOM 743 C CA . GLY A 1 93 ? -0.185 -18.103 6.117 1.00 84.81 93 GLY A CA 1
ATOM 744 C C . GLY A 1 93 ? -0.338 -17.095 7.255 1.00 84.81 93 GLY A C 1
ATOM 745 O O . GLY A 1 93 ? -1.370 -16.438 7.344 1.00 84.81 93 GLY A O 1
ATOM 746 N N . ASP A 1 94 ? 0.697 -16.896 8.070 1.00 88.44 94 ASP A N 1
ATOM 747 C CA . ASP A 1 94 ? 0.666 -15.925 9.169 1.00 88.44 94 ASP A CA 1
ATOM 748 C C . ASP A 1 94 ? 0.523 -14.474 8.693 1.00 88.44 94 ASP A C 1
ATOM 750 O O . ASP A 1 94 ? -0.282 -13.733 9.259 1.00 88.44 94 ASP A O 1
ATOM 754 N N . VAL A 1 95 ? 1.216 -14.069 7.624 1.00 91.44 95 VAL A N 1
ATOM 755 C CA . VAL A 1 95 ? 1.030 -12.733 7.026 1.00 91.44 95 VAL A CA 1
ATOM 756 C C . VAL A 1 95 ? -0.394 -12.576 6.489 1.00 91.44 95 VAL A C 1
ATOM 758 O O . VAL A 1 95 ? -1.017 -11.541 6.714 1.00 91.44 95 VAL A O 1
ATOM 761 N N . ALA A 1 96 ? -0.949 -13.596 5.828 1.00 91.25 96 ALA A N 1
ATOM 762 C CA . ALA A 1 96 ? -2.326 -13.554 5.338 1.00 91.25 96 ALA A CA 1
ATOM 763 C C . ALA A 1 96 ? -3.346 -13.417 6.482 1.00 91.25 96 ALA A C 1
ATOM 765 O O . ALA A 1 96 ? -4.273 -12.615 6.378 1.00 91.25 96 ALA A O 1
ATOM 766 N N . ILE A 1 97 ? -3.144 -14.132 7.594 1.00 93.56 97 ILE A N 1
ATOM 767 C CA . ILE A 1 97 ? -3.986 -14.006 8.792 1.00 93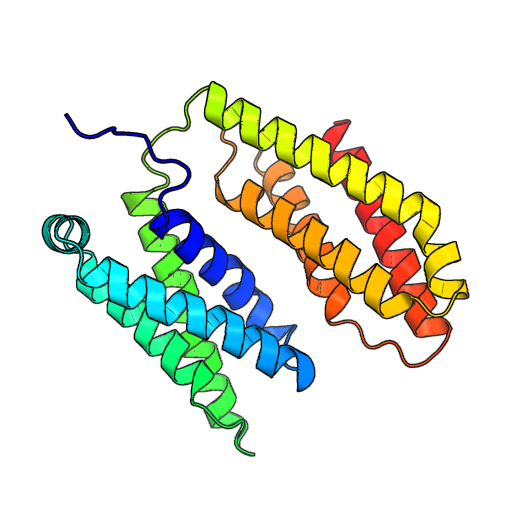.56 97 ILE A CA 1
ATOM 768 C C . ILE A 1 97 ? -3.858 -12.601 9.396 1.00 93.56 97 ILE A C 1
ATOM 770 O O . ILE A 1 97 ? -4.863 -12.000 9.764 1.00 93.56 97 ILE A O 1
ATOM 774 N N . ALA A 1 98 ? -2.644 -12.046 9.465 1.00 94.88 98 ALA A N 1
ATOM 775 C CA . ALA A 1 98 ? -2.420 -10.684 9.950 1.00 94.88 98 ALA A CA 1
ATOM 776 C C . ALA A 1 98 ? -3.146 -9.636 9.086 1.00 94.88 98 ALA A C 1
ATOM 778 O O . ALA A 1 98 ? -3.743 -8.704 9.621 1.00 94.88 98 ALA A O 1
ATOM 779 N N . VAL A 1 99 ? -3.137 -9.808 7.759 1.00 94.69 99 VAL A N 1
ATOM 780 C CA . VAL A 1 99 ? -3.868 -8.954 6.806 1.00 94.69 99 VAL A CA 1
ATOM 781 C C . VAL A 1 99 ? -5.376 -9.058 7.012 1.00 94.69 99 VAL A C 1
ATOM 783 O O . VAL A 1 99 ? -6.055 -8.034 7.050 1.00 94.69 99 VAL A O 1
ATOM 786 N N . GLU A 1 100 ? -5.909 -10.271 7.159 1.00 95.19 100 GLU A N 1
ATOM 787 C CA . GLU A 1 100 ? -7.339 -10.477 7.401 1.00 95.19 100 GLU A CA 1
ATOM 788 C C . GLU A 1 100 ? -7.781 -9.821 8.716 1.00 95.19 100 GLU A C 1
ATOM 790 O O . GLU A 1 100 ? -8.788 -9.113 8.754 1.00 95.19 100 GLU A O 1
ATOM 795 N N . GLU A 1 101 ? -6.997 -9.988 9.778 1.00 95.75 101 GLU A N 1
ATOM 796 C CA . GLU A 1 101 ? -7.302 -9.409 11.083 1.00 95.75 101 GLU A CA 1
ATOM 797 C C . GLU A 1 101 ? -7.182 -7.877 11.075 1.00 95.75 101 GLU A C 1
ATOM 799 O O . GLU A 1 101 ? -8.036 -7.184 11.632 1.00 95.75 101 GLU A O 1
ATOM 804 N N . ALA A 1 102 ? -6.191 -7.326 10.364 1.00 95.00 102 ALA A N 1
ATOM 805 C CA . ALA A 1 102 ? -6.069 -5.886 10.145 1.00 95.00 102 ALA A CA 1
ATOM 806 C C . ALA A 1 102 ? -7.272 -5.319 9.373 1.00 95.00 102 ALA A C 1
ATOM 808 O O . ALA A 1 102 ? -7.782 -4.250 9.718 1.00 95.00 102 ALA A O 1
ATOM 809 N N . ALA A 1 103 ? -7.762 -6.043 8.359 1.00 93.69 103 ALA A N 1
ATOM 810 C CA . ALA A 1 103 ? -8.942 -5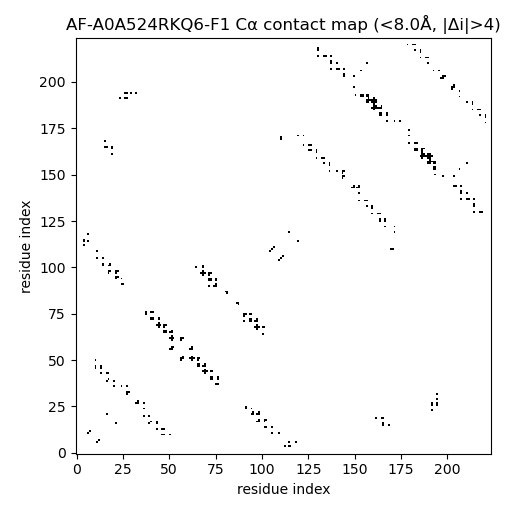.650 7.592 1.00 93.69 103 ALA A CA 1
ATOM 811 C C . ALA A 1 103 ? -10.196 -5.622 8.474 1.00 93.69 103 ALA A C 1
ATOM 813 O O . ALA A 1 103 ? -10.971 -4.668 8.400 1.00 93.69 103 ALA A O 1
ATOM 814 N N . ARG A 1 104 ? -10.371 -6.631 9.338 1.00 93.81 104 ARG A N 1
ATOM 815 C CA . ARG A 1 104 ? -11.485 -6.703 10.295 1.00 93.81 104 ARG A CA 1
ATOM 816 C C . ARG A 1 104 ? -11.436 -5.566 11.311 1.00 93.81 104 ARG A C 1
ATOM 818 O O . ARG A 1 104 ? -12.414 -4.837 11.435 1.00 93.81 104 ARG A O 1
ATOM 825 N N . LEU A 1 105 ? -10.291 -5.342 11.961 1.00 92.56 105 LEU A N 1
ATOM 826 C CA . LEU A 1 105 ? -10.123 -4.235 12.913 1.00 92.56 105 LEU A CA 1
ATOM 827 C C . LEU A 1 105 ? -10.429 -2.879 12.278 1.00 92.56 105 LEU A C 1
ATOM 829 O O . LEU A 1 105 ? -11.132 -2.053 12.863 1.00 92.56 105 LEU A O 1
ATOM 833 N N . LYS A 1 106 ? -9.926 -2.654 11.062 1.00 90.94 106 LYS A N 1
ATOM 834 C CA . LYS A 1 106 ? -10.205 -1.431 10.316 1.00 90.94 106 LYS A CA 1
ATOM 835 C C . LYS A 1 106 ? -11.699 -1.300 10.009 1.00 90.94 106 LYS A C 1
ATOM 837 O O . LYS A 1 106 ? -12.268 -0.234 10.235 1.00 90.94 106 LYS A O 1
ATOM 842 N N . ALA A 1 107 ? -12.344 -2.366 9.541 1.00 90.12 107 ALA A N 1
ATOM 843 C CA . ALA A 1 107 ? -13.770 -2.356 9.232 1.00 90.12 107 ALA A CA 1
ATOM 844 C C . ALA A 1 107 ? -14.640 -2.063 10.468 1.00 90.12 107 ALA A C 1
ATOM 846 O O . ALA A 1 107 ? -15.596 -1.301 10.371 1.00 90.12 107 ALA A O 1
ATOM 847 N N . GLU A 1 108 ? -14.297 -2.641 11.620 1.00 90.00 108 GLU A N 1
ATOM 848 C CA . GLU A 1 108 ? -15.077 -2.558 12.861 1.00 90.00 108 GLU A CA 1
ATOM 849 C C . GLU A 1 108 ? -14.902 -1.229 13.606 1.00 90.00 108 GLU A C 1
ATOM 851 O O . GLU A 1 108 ? -15.856 -0.731 14.201 1.00 90.00 108 GLU A O 1
ATOM 856 N N . HIS A 1 109 ? -13.701 -0.642 13.582 1.00 87.31 109 HIS A N 1
ATOM 857 C CA . HIS A 1 109 ? -13.371 0.504 14.438 1.00 87.31 109 HIS A CA 1
ATOM 858 C C . HIS A 1 109 ? -13.047 1.794 13.687 1.00 87.31 109 HIS A C 1
ATOM 860 O O . HIS A 1 109 ? -13.056 2.863 14.297 1.00 87.31 109 HIS A O 1
ATOM 866 N N . ILE A 1 110 ? -12.739 1.713 12.392 1.00 85.88 110 ILE A N 1
ATOM 867 C CA . ILE A 1 110 ? -12.283 2.863 11.600 1.00 85.88 110 ILE A CA 1
ATOM 868 C C . ILE A 1 110 ? -13.319 3.196 10.533 1.00 85.88 110 ILE A C 1
ATOM 870 O O . ILE A 1 110 ? -13.801 4.323 10.480 1.00 85.88 110 ILE A O 1
ATOM 874 N N . ASP A 1 111 ? -13.734 2.208 9.742 1.00 85.69 111 ASP A N 1
ATOM 875 C CA . ASP A 1 111 ? -14.656 2.420 8.618 1.00 85.69 111 ASP A CA 1
ATOM 876 C C . ASP A 1 111 ? -16.097 2.707 9.052 1.00 85.69 111 ASP A C 1
ATOM 878 O O . ASP A 1 111 ? -16.900 3.181 8.249 1.00 85.69 111 ASP A O 1
ATOM 882 N N . VAL A 1 112 ? -16.428 2.439 10.318 1.00 84.06 112 VAL A N 1
ATOM 883 C CA . VAL A 1 112 ? -17.716 2.809 10.922 1.00 84.06 112 VAL A CA 1
ATOM 884 C C . VAL A 1 112 ? -17.861 4.317 11.122 1.00 84.06 112 VAL A C 1
ATOM 886 O O . VAL A 1 112 ? -18.982 4.810 11.235 1.00 84.06 112 VAL A O 1
ATOM 889 N N . VAL A 1 113 ? -16.749 5.060 11.159 1.00 82.69 113 VAL A N 1
ATOM 890 C CA . VAL A 1 113 ? -16.763 6.516 11.313 1.00 82.69 113 VAL A CA 1
ATOM 891 C C . VAL A 1 113 ? -16.868 7.153 9.924 1.00 82.69 113 VAL A C 1
ATOM 893 O O . VAL A 1 113 ? -15.947 7.016 9.114 1.00 82.69 113 VAL A O 1
ATOM 896 N N . PRO A 1 114 ? -17.967 7.860 9.607 1.00 81.94 114 PRO A N 1
ATOM 897 C CA . PRO A 1 114 ? -18.123 8.479 8.302 1.00 81.94 114 PRO A CA 1
ATOM 898 C C . PRO A 1 114 ? -17.086 9.586 8.096 1.00 81.94 114 PRO A C 1
ATOM 900 O O . PRO A 1 114 ? -16.795 10.378 8.991 1.00 81.94 114 PRO A O 1
ATOM 903 N N . LEU A 1 115 ? -16.562 9.671 6.875 1.00 83.31 115 LEU A N 1
ATOM 904 C CA . LEU A 1 115 ? -15.626 10.725 6.497 1.00 83.31 115 LEU A CA 1
ATOM 905 C C . LEU A 1 115 ? -16.333 12.087 6.431 1.00 83.31 115 LEU A C 1
ATOM 907 O O . LEU A 1 115 ? -17.388 12.206 5.799 1.00 83.31 115 LEU A O 1
ATOM 911 N N . SER A 1 116 ? -15.712 13.128 6.996 1.00 86.38 116 SER A N 1
ATOM 912 C CA . SER A 1 116 ? -16.182 14.512 6.839 1.00 86.38 116 SER A CA 1
ATOM 913 C C . SER A 1 116 ? -16.089 14.975 5.377 1.00 86.38 116 SER A C 1
ATOM 915 O O . SER A 1 116 ? -15.359 14.402 4.562 1.00 86.38 116 SER A O 1
ATOM 917 N N . ALA A 1 117 ? -16.808 16.040 5.014 1.00 86.31 117 ALA A N 1
ATOM 918 C CA . ALA A 1 117 ? -16.743 16.597 3.660 1.00 86.31 117 ALA A CA 1
ATOM 919 C C . ALA A 1 117 ? -15.327 17.088 3.298 1.00 86.31 117 ALA A C 1
ATOM 921 O O . ALA A 1 117 ? -14.842 16.831 2.196 1.00 86.31 117 ALA A O 1
ATOM 922 N N . GLU A 1 118 ? -14.630 17.738 4.235 1.00 88.44 118 GLU A N 1
ATOM 923 C CA . GLU A 1 118 ? -13.253 18.217 4.033 1.00 88.44 118 GLU A CA 1
ATOM 924 C C . GLU A 1 118 ? -12.293 17.050 3.834 1.00 88.44 118 GLU A C 1
ATOM 926 O O . GLU A 1 118 ? -11.429 17.063 2.956 1.00 88.44 118 GLU A O 1
ATOM 931 N N . GLN A 1 119 ? -12.485 16.007 4.635 1.00 86.62 119 GLN A N 1
ATOM 932 C CA . GLN A 1 119 ? -11.768 14.762 4.514 1.00 86.62 119 GLN A CA 1
ATOM 933 C C . GLN A 1 119 ? -12.010 14.171 3.117 1.00 86.62 119 GLN A C 1
ATOM 935 O O . GLN A 1 119 ? -11.057 13.967 2.366 1.00 86.62 119 GLN A O 1
ATOM 940 N N . LYS A 1 120 ? -13.254 13.918 2.699 1.00 87.12 120 LYS A N 1
ATOM 941 C CA . LYS A 1 120 ? -13.566 13.403 1.348 1.00 87.12 120 LYS A CA 1
ATOM 942 C C . LYS A 1 120 ? -12.890 14.229 0.252 1.00 87.12 120 LYS A C 1
ATOM 944 O O . LYS A 1 120 ? -12.162 13.677 -0.573 1.00 87.12 120 LYS A O 1
ATOM 949 N N . GLN A 1 121 ? -13.010 15.554 0.321 1.00 88.81 121 GLN A N 1
ATOM 950 C CA . GLN A 1 121 ? -12.357 16.471 -0.612 1.00 88.81 121 GLN A CA 1
ATOM 951 C C . GLN A 1 121 ? -10.828 16.310 -0.635 1.00 88.81 121 GLN A C 1
ATOM 953 O O . GLN A 1 121 ? -10.220 16.364 -1.706 1.00 88.81 121 GLN A O 1
ATOM 958 N N . SER A 1 122 ? -10.201 16.082 0.520 1.00 89.81 122 SER A N 1
ATOM 959 C CA . SER A 1 122 ? -8.761 15.832 0.635 1.00 89.81 122 SER A CA 1
ATOM 960 C C . SER A 1 122 ? -8.322 14.564 -0.112 1.00 89.81 122 SER A C 1
ATOM 962 O O . SER A 1 122 ? -7.379 14.640 -0.900 1.00 89.81 122 SER A O 1
ATOM 964 N N . ILE A 1 123 ? -9.057 13.444 0.013 1.00 89.00 123 ILE A N 1
ATOM 965 C CA . ILE A 1 123 ? -8.769 12.218 -0.770 1.00 89.00 123 ILE A CA 1
ATOM 966 C C . ILE A 1 123 ? -8.841 12.535 -2.266 1.00 89.00 123 ILE A C 1
ATOM 968 O O . ILE A 1 123 ? -7.909 12.234 -3.010 1.00 89.00 123 ILE A O 1
ATOM 972 N N . HIS A 1 124 ? -9.923 13.175 -2.727 1.00 89.69 124 HIS A N 1
ATOM 973 C CA . HIS A 1 124 ? -10.072 13.475 -4.153 1.00 89.69 124 HIS A CA 1
ATOM 974 C C . HIS A 1 124 ? -8.941 14.373 -4.666 1.00 89.69 124 HIS A C 1
ATOM 976 O O . HIS A 1 124 ? -8.429 14.171 -5.770 1.00 89.69 124 HIS A O 1
ATOM 982 N N . ASN A 1 125 ? -8.519 15.354 -3.867 1.00 91.94 125 ASN A N 1
ATOM 983 C CA . ASN A 1 125 ? -7.395 16.222 -4.201 1.00 91.94 125 ASN A CA 1
ATOM 984 C C . ASN A 1 125 ? -6.078 15.439 -4.290 1.00 91.94 125 ASN A C 1
ATOM 986 O O . ASN A 1 125 ? -5.303 15.674 -5.223 1.00 91.94 125 ASN A O 1
ATOM 990 N N . ASN A 1 126 ? -5.845 14.491 -3.381 1.00 93.31 126 ASN A N 1
ATOM 991 C CA . ASN A 1 126 ? -4.668 13.627 -3.395 1.00 93.31 126 ASN A CA 1
ATOM 992 C C . ASN A 1 126 ? -4.671 12.690 -4.607 1.00 93.31 126 ASN A C 1
ATOM 994 O O . ASN A 1 126 ? -3.686 12.661 -5.344 1.00 93.31 126 ASN A O 1
ATOM 998 N N . ILE A 1 127 ? -5.790 12.032 -4.916 1.00 92.62 127 ILE A N 1
ATOM 999 C CA . ILE A 1 127 ? -5.930 11.194 -6.120 1.00 92.62 127 ILE A CA 1
ATOM 1000 C C . ILE A 1 127 ? -5.642 12.007 -7.388 1.00 92.62 127 ILE A C 1
ATOM 1002 O O . ILE A 1 127 ? -4.842 11.597 -8.234 1.00 92.62 127 ILE A O 1
ATOM 1006 N N . ARG A 1 128 ? -6.213 13.212 -7.509 1.00 93.12 128 ARG A N 1
ATOM 1007 C CA . ARG A 1 128 ? -5.940 14.118 -8.640 1.00 93.12 128 ARG A CA 1
ATOM 1008 C C . ARG A 1 128 ? -4.475 14.550 -8.696 1.00 93.12 128 ARG A C 1
ATOM 1010 O O . ARG A 1 128 ? -3.890 14.620 -9.777 1.00 93.12 128 ARG A O 1
ATOM 1017 N N . LYS A 1 129 ? -3.858 14.857 -7.551 1.00 95.88 129 LYS A N 1
ATOM 1018 C CA . LYS A 1 129 ? -2.429 15.197 -7.453 1.00 95.88 129 LYS A CA 1
ATOM 1019 C C . LYS A 1 129 ? -1.566 14.045 -7.964 1.00 95.88 129 LYS A C 1
ATOM 1021 O O . LYS A 1 129 ? -0.741 14.277 -8.846 1.00 95.88 129 LYS A O 1
ATOM 1026 N N . TYR A 1 130 ? -1.776 12.831 -7.467 1.00 96.38 130 TYR A N 1
ATOM 1027 C CA . TYR A 1 130 ? -0.986 11.662 -7.851 1.00 96.38 130 TYR A CA 1
ATOM 1028 C C . TYR A 1 130 ? -1.230 11.236 -9.300 1.00 96.38 130 TYR A C 1
ATOM 1030 O O . TYR A 1 130 ? -0.287 10.849 -9.981 1.00 96.38 130 TYR A O 1
ATOM 1038 N N . THR A 1 131 ? -2.430 11.455 -9.837 1.00 94.56 131 THR A N 1
ATOM 1039 C CA . THR A 1 131 ? -2.700 11.243 -11.268 1.00 94.56 131 THR A CA 1
ATOM 1040 C C . THR A 1 131 ? -1.949 12.228 -12.166 1.00 94.56 131 THR A C 1
ATOM 1042 O O . THR A 1 131 ? -1.408 11.848 -13.208 1.00 94.56 131 THR A O 1
ATOM 1045 N N . ARG A 1 132 ? -1.853 13.504 -11.764 1.00 96.25 132 ARG A N 1
ATOM 1046 C CA . ARG A 1 132 ? -1.025 14.491 -12.481 1.00 96.25 132 ARG A CA 1
ATOM 1047 C C . ARG A 1 132 ? 0.455 14.128 -12.417 1.00 96.25 132 ARG A C 1
ATOM 1049 O O . ARG A 1 132 ? 1.136 14.226 -13.433 1.00 96.25 132 ARG A O 1
ATOM 1056 N N . LEU A 1 133 ? 0.938 13.676 -11.258 1.00 97.25 133 LEU A N 1
ATOM 1057 C CA . LEU A 1 133 ? 2.314 13.195 -11.109 1.00 97.25 133 LEU A CA 1
ATOM 1058 C C . LEU A 1 133 ? 2.584 11.973 -11.993 1.00 97.25 133 LEU A C 1
ATOM 1060 O O . LEU A 1 133 ? 3.606 11.948 -12.674 1.00 97.25 133 LEU A O 1
ATOM 1064 N N . LEU A 1 134 ? 1.652 11.017 -12.062 1.00 97.56 134 LEU A N 1
ATOM 1065 C CA . LEU A 1 134 ? 1.765 9.870 -12.962 1.00 97.56 134 LEU A CA 1
ATOM 1066 C C . LEU A 1 134 ? 1.831 10.314 -14.420 1.00 97.56 134 LEU A C 1
ATOM 1068 O O . LEU A 1 134 ? 2.704 9.866 -15.146 1.00 97.56 134 LEU A O 1
ATOM 1072 N N . SER A 1 135 ? 0.975 11.251 -14.828 1.00 96.56 135 SER A N 1
ATOM 1073 C CA . SER A 1 135 ? 0.979 11.797 -16.192 1.00 96.56 135 SER A CA 1
ATOM 1074 C C . SER A 1 135 ? 2.298 12.502 -16.538 1.00 96.56 135 SER A C 1
ATOM 1076 O O . SER A 1 135 ? 2.769 12.431 -17.671 1.00 96.56 135 SER A O 1
ATOM 1078 N N . GLN A 1 136 ? 2.917 13.176 -15.565 1.00 96.88 136 GLN A N 1
ATOM 1079 C CA . GLN A 1 136 ? 4.243 13.771 -15.737 1.00 96.88 136 GLN A CA 1
ATOM 1080 C C . GLN A 1 136 ? 5.349 12.717 -15.818 1.00 96.88 136 GLN A C 1
ATOM 1082 O O . GLN A 1 136 ? 6.309 12.919 -16.555 1.00 96.88 136 GLN A O 1
ATOM 1087 N N . LEU A 1 137 ? 5.253 11.628 -15.048 1.00 97.31 137 LEU A N 1
ATOM 1088 C CA . LEU A 1 137 ? 6.202 10.515 -15.089 1.00 97.31 137 LEU A CA 1
ATOM 1089 C C . LEU A 1 137 ? 6.117 9.764 -16.423 1.00 97.31 137 LEU A C 1
ATOM 1091 O O . LEU A 1 137 ? 7.134 9.560 -17.074 1.00 97.31 137 LEU A O 1
ATOM 1095 N N . ASP A 1 138 ? 4.897 9.447 -16.843 1.00 97.25 138 ASP A N 1
ATOM 1096 C CA . ASP A 1 138 ? 4.500 8.873 -18.130 1.00 97.25 138 ASP A CA 1
ATOM 1097 C C . ASP A 1 138 ? 5.140 9.631 -19.305 1.00 97.25 138 ASP A C 1
ATOM 1099 O O . ASP A 1 138 ? 5.902 9.054 -20.077 1.00 97.25 138 ASP A O 1
ATOM 1103 N N . GLY A 1 139 ? 4.979 10.959 -19.357 1.00 96.25 139 GLY A N 1
ATOM 1104 C CA . GLY A 1 139 ? 5.569 11.798 -20.410 1.00 96.25 139 GLY A CA 1
ATOM 1105 C C . GLY A 1 139 ? 7.105 11.832 -20.456 1.00 96.25 139 GLY A C 1
ATOM 1106 O O . GLY A 1 139 ? 7.673 12.300 -21.440 1.00 96.25 139 GLY A O 1
ATOM 1107 N N . ARG A 1 140 ? 7.803 11.349 -19.417 1.00 96.00 140 ARG A N 1
ATOM 1108 C CA . ARG A 1 140 ? 9.277 11.274 -19.370 1.00 96.00 140 ARG A CA 1
ATOM 1109 C C . ARG A 1 140 ? 9.824 9.858 -19.184 1.00 96.00 140 ARG A C 1
ATOM 1111 O O . ARG A 1 140 ? 11.040 9.720 -19.027 1.00 96.00 140 ARG A O 1
ATOM 1118 N N . ALA A 1 141 ? 8.975 8.831 -19.197 1.00 94.19 141 ALA A N 1
ATOM 1119 C CA . ALA A 1 141 ? 9.356 7.457 -18.876 1.00 94.19 141 ALA A CA 1
ATOM 1120 C C . ALA A 1 141 ? 10.444 6.936 -19.829 1.00 94.19 141 ALA A C 1
ATOM 1122 O O . ALA A 1 141 ? 11.512 6.514 -19.377 1.00 94.19 141 ALA A O 1
ATOM 1123 N N . GLU A 1 142 ? 10.245 7.091 -21.142 1.00 93.56 142 GLU A N 1
ATOM 1124 C CA . GLU A 1 142 ? 11.229 6.720 -22.169 1.00 93.56 142 GLU A CA 1
ATOM 1125 C C . GLU A 1 142 ? 12.568 7.451 -21.988 1.00 93.56 142 GLU A C 1
ATOM 1127 O O . GLU A 1 142 ? 13.643 6.850 -22.022 1.00 93.56 142 GLU A O 1
ATOM 1132 N N . ALA A 1 143 ? 12.525 8.763 -21.738 1.00 93.38 143 ALA A N 1
ATOM 1133 C CA . ALA A 1 143 ? 13.728 9.569 -21.553 1.00 93.38 143 ALA A CA 1
ATOM 1134 C C . ALA A 1 143 ? 14.515 9.168 -20.292 1.00 93.38 143 ALA A C 1
ATOM 1136 O O . ALA A 1 143 ? 15.745 9.250 -20.280 1.00 93.38 143 ALA A O 1
ATOM 1137 N N . MET A 1 144 ? 13.831 8.744 -19.224 1.00 92.62 144 MET A N 1
ATOM 1138 C CA . MET A 1 144 ? 14.473 8.225 -18.013 1.00 92.62 144 MET A CA 1
ATOM 1139 C C . MET A 1 144 ? 15.093 6.848 -18.247 1.00 92.62 144 MET A C 1
ATOM 1141 O O . MET A 1 144 ? 16.241 6.634 -17.851 1.00 92.62 144 MET A O 1
ATOM 1145 N N . ALA A 1 145 ? 14.380 5.954 -18.933 1.00 88.81 145 ALA A N 1
ATOM 1146 C CA . ALA A 1 145 ? 14.882 4.640 -19.324 1.00 88.81 145 ALA A CA 1
ATOM 1147 C C . ALA A 1 145 ? 16.159 4.746 -20.177 1.00 88.81 145 ALA A C 1
ATOM 1149 O O . ALA A 1 145 ? 17.178 4.143 -19.844 1.00 88.81 145 ALA A O 1
ATOM 1150 N N . ASN A 1 146 ? 16.152 5.608 -21.198 1.00 86.38 146 ASN A N 1
ATOM 1151 C CA . ASN A 1 146 ? 17.291 5.820 -22.100 1.00 86.38 146 ASN A CA 1
ATOM 1152 C C . ASN A 1 146 ? 18.519 6.437 -21.409 1.00 86.38 146 ASN A C 1
ATOM 1154 O O . ASN A 1 146 ? 19.644 6.266 -21.869 1.00 86.38 146 ASN A O 1
ATOM 1158 N N . LYS A 1 147 ? 18.326 7.142 -20.288 1.00 86.88 147 LYS A N 1
ATOM 1159 C CA . LYS A 1 147 ? 19.410 7.715 -19.469 1.00 86.88 147 LYS A CA 1
ATOM 1160 C C . LYS A 1 147 ? 19.912 6.759 -18.379 1.00 86.88 147 LYS A C 1
ATOM 1162 O O . LYS A 1 147 ? 20.585 7.217 -17.458 1.00 86.88 147 LYS A O 1
ATOM 1167 N N . VAL A 1 148 ? 19.566 5.468 -18.448 1.00 80.50 148 VAL A N 1
ATOM 1168 C CA . VAL A 1 148 ? 19.919 4.439 -17.447 1.00 80.50 148 VAL A CA 1
ATOM 1169 C C . VAL A 1 148 ? 19.396 4.804 -16.044 1.00 80.50 148 VAL A C 1
ATOM 1171 O O . VAL A 1 148 ? 19.979 4.468 -15.020 1.00 80.50 148 VAL A O 1
ATOM 1174 N N . ARG A 1 149 ? 18.266 5.522 -15.971 1.00 88.31 149 ARG A N 1
ATOM 1175 C CA . ARG A 1 149 ? 17.603 5.915 -14.712 1.00 88.31 149 ARG A CA 1
ATOM 1176 C C . ARG A 1 149 ? 16.368 5.056 -14.433 1.00 88.31 149 ARG A C 1
ATOM 1178 O O . ARG A 1 149 ? 15.376 5.567 -13.916 1.00 88.31 149 ARG A O 1
ATOM 1185 N N . VAL A 1 150 ? 16.420 3.769 -14.787 1.00 90.06 150 VAL A N 1
ATOM 1186 C CA . VAL A 1 150 ? 15.272 2.856 -14.665 1.00 90.06 150 VAL A CA 1
ATOM 1187 C C . VAL A 1 150 ? 14.871 2.616 -13.209 1.00 90.06 150 VAL A C 1
ATOM 1189 O O . VAL A 1 150 ? 13.692 2.710 -12.903 1.00 90.06 150 VAL A O 1
ATOM 1192 N N . GLU A 1 151 ? 15.819 2.458 -12.281 1.00 90.75 151 GLU A N 1
ATOM 1193 C CA . GLU A 1 151 ? 15.479 2.298 -10.856 1.00 90.75 151 GLU A CA 1
ATOM 1194 C C . GLU A 1 151 ? 14.797 3.542 -10.276 1.00 90.75 151 GLU A C 1
ATOM 1196 O O . GLU A 1 151 ? 13.861 3.440 -9.487 1.00 90.75 151 GLU A O 1
ATOM 1201 N N . LYS A 1 152 ? 15.192 4.739 -10.731 1.00 93.62 152 LYS A N 1
ATOM 1202 C CA . LYS A 1 152 ? 14.505 5.978 -10.345 1.00 93.62 152 LYS A CA 1
ATOM 1203 C C . LYS A 1 152 ? 13.087 6.034 -10.920 1.00 93.62 152 LYS A C 1
ATOM 1205 O O . LYS A 1 152 ? 12.169 6.435 -10.218 1.00 93.62 152 LYS A O 1
ATOM 1210 N N . LEU A 1 153 ? 12.910 5.639 -12.182 1.00 94.94 153 LEU A N 1
ATOM 1211 C CA . LEU A 1 153 ? 11.593 5.555 -12.822 1.00 94.94 153 LEU A CA 1
ATOM 1212 C C . LEU A 1 153 ? 10.674 4.591 -12.058 1.00 94.94 153 LEU A C 1
ATOM 1214 O O . LEU A 1 153 ? 9.549 4.958 -11.725 1.00 94.94 153 LEU A O 1
ATOM 1218 N N . LYS A 1 154 ? 11.186 3.401 -11.731 1.00 94.12 154 LYS A N 1
ATOM 1219 C CA . LYS A 1 154 ? 10.497 2.374 -10.947 1.00 94.12 154 LYS A CA 1
ATOM 1220 C C . LYS A 1 154 ? 10.104 2.882 -9.559 1.00 94.12 154 LYS A C 1
ATOM 1222 O O . LYS A 1 154 ? 8.939 2.778 -9.193 1.00 94.12 154 LYS A O 1
ATOM 1227 N N . GLY A 1 155 ? 11.037 3.495 -8.828 1.00 94.12 155 GLY A N 1
ATOM 1228 C CA . GLY A 1 155 ? 10.772 4.052 -7.499 1.00 94.12 155 GLY A CA 1
ATOM 1229 C C . GLY A 1 155 ? 9.746 5.190 -7.511 1.00 94.12 155 GLY A C 1
ATOM 1230 O O . GLY A 1 155 ? 8.886 5.255 -6.638 1.00 94.12 155 GLY A O 1
ATOM 1231 N N . GLU A 1 156 ? 9.778 6.069 -8.519 1.00 97.25 156 GLU A N 1
ATOM 1232 C CA . GLU A 1 156 ? 8.768 7.125 -8.664 1.00 97.25 156 GLU A CA 1
ATOM 1233 C C . GLU A 1 156 ? 7.378 6.559 -9.003 1.00 97.25 156 GLU A C 1
ATOM 1235 O O . GLU A 1 156 ? 6.383 7.015 -8.437 1.00 97.25 156 GLU A O 1
ATOM 1240 N N . ALA A 1 157 ? 7.297 5.556 -9.885 1.00 96.88 157 ALA A N 1
ATOM 1241 C CA . ALA A 1 157 ? 6.038 4.887 -10.214 1.00 96.88 157 ALA A CA 1
ATOM 1242 C C . ALA A 1 157 ? 5.464 4.147 -8.998 1.00 96.88 157 ALA A C 1
ATOM 1244 O O . ALA A 1 157 ? 4.280 4.294 -8.690 1.00 96.88 157 ALA A O 1
ATOM 1245 N N . SER A 1 158 ? 6.324 3.425 -8.278 1.00 95.94 158 SER A N 1
ATOM 1246 C CA . SER A 1 158 ? 5.965 2.710 -7.061 1.00 95.94 158 SER A CA 1
ATOM 1247 C C . SER A 1 158 ? 5.427 3.650 -5.987 1.00 95.94 158 SER A C 1
ATOM 1249 O O . SER A 1 158 ? 4.328 3.436 -5.476 1.00 95.94 158 SER A O 1
ATOM 1251 N N . PHE A 1 159 ? 6.132 4.755 -5.722 1.00 96.88 159 PHE A N 1
ATOM 1252 C CA . PHE A 1 159 ? 5.685 5.770 -4.773 1.00 96.88 159 PHE A CA 1
ATOM 1253 C C . PHE A 1 159 ? 4.288 6.302 -5.114 1.00 96.88 159 PHE A C 1
ATOM 1255 O O . PHE A 1 159 ? 3.443 6.430 -4.232 1.00 96.88 159 PHE A O 1
ATOM 1262 N N . ILE A 1 160 ? 4.017 6.590 -6.390 1.00 98.00 160 ILE A N 1
ATOM 1263 C CA . ILE A 1 160 ? 2.690 7.046 -6.822 1.00 98.00 160 ILE A CA 1
ATOM 1264 C C . ILE A 1 160 ? 1.635 5.954 -6.592 1.00 98.00 160 ILE A C 1
ATOM 1266 O O . ILE A 1 160 ? 0.557 6.255 -6.080 1.00 98.00 160 ILE A O 1
ATOM 1270 N N . GLY A 1 161 ? 1.946 4.700 -6.933 1.00 97.25 161 GLY A N 1
ATOM 1271 C CA . GLY A 1 161 ? 1.067 3.553 -6.696 1.00 97.25 161 GLY A CA 1
ATOM 1272 C C . GLY A 1 161 ? 0.728 3.355 -5.219 1.00 97.25 161 GLY A C 1
ATOM 1273 O O . GLY A 1 161 ? -0.447 3.233 -4.877 1.00 97.25 161 GLY A O 1
ATOM 1274 N N . TYR A 1 162 ? 1.733 3.421 -4.342 1.00 96.12 162 TYR A N 1
ATOM 1275 C CA . TYR A 1 162 ? 1.566 3.361 -2.888 1.00 96.12 162 TYR A CA 1
ATOM 1276 C C . TYR A 1 162 ? 0.603 4.438 -2.385 1.00 96.12 162 TYR A C 1
ATOM 1278 O O . TYR A 1 162 ? -0.329 4.151 -1.639 1.00 96.12 162 TYR A O 1
ATOM 1286 N N . GLN A 1 163 ? 0.804 5.684 -2.816 1.00 96.31 163 GLN A N 1
ATOM 1287 C CA . GLN A 1 163 ? -0.021 6.801 -2.368 1.00 96.31 163 GLN A CA 1
ATOM 1288 C C . GLN A 1 163 ? -1.479 6.643 -2.813 1.00 96.31 163 GLN A C 1
ATOM 1290 O O . GLN A 1 163 ? -2.386 6.877 -2.025 1.00 96.31 163 GLN A O 1
ATOM 1295 N N . LEU A 1 164 ? -1.727 6.195 -4.046 1.00 95.25 164 LEU A N 1
ATOM 1296 C CA . LEU A 1 164 ? -3.088 5.936 -4.521 1.00 95.25 164 LEU A CA 1
ATOM 1297 C C . LEU A 1 164 ? -3.751 4.751 -3.796 1.00 95.25 164 LEU A C 1
ATOM 1299 O O . LEU A 1 164 ? -4.937 4.830 -3.481 1.00 95.25 164 LEU A O 1
ATOM 1303 N N . LEU A 1 165 ? -2.999 3.685 -3.487 1.00 94.31 165 LEU A N 1
ATOM 1304 C CA . LEU A 1 165 ? -3.488 2.580 -2.653 1.00 94.31 165 LEU A CA 1
ATOM 1305 C C . LEU A 1 165 ? -3.887 3.066 -1.261 1.00 94.31 165 LEU A C 1
ATOM 1307 O O . LEU A 1 165 ? -4.937 2.687 -0.750 1.00 94.31 165 LEU A O 1
ATOM 1311 N N . PHE A 1 166 ? -3.064 3.922 -0.662 1.00 93.44 166 PHE A N 1
ATOM 1312 C CA . PHE A 1 166 ? -3.325 4.481 0.655 1.00 93.44 166 PHE A CA 1
ATOM 1313 C C . PHE A 1 166 ? -4.648 5.257 0.687 1.00 93.44 166 PHE A C 1
ATOM 1315 O O . PHE A 1 166 ? -5.487 5.017 1.552 1.00 93.44 166 PHE A O 1
ATOM 1322 N N . GLU A 1 167 ? -4.887 6.115 -0.312 1.00 91.31 167 GLU A N 1
ATOM 1323 C CA . GLU A 1 167 ? -6.165 6.828 -0.450 1.00 91.31 167 GLU A CA 1
ATOM 1324 C C . GLU A 1 167 ? -7.342 5.872 -0.711 1.00 91.31 167 GLU A C 1
ATOM 1326 O O . GLU A 1 167 ? -8.429 6.076 -0.167 1.00 91.31 167 GLU A O 1
ATOM 1331 N N . TYR A 1 168 ? -7.138 4.806 -1.498 1.00 89.94 168 TYR A N 1
ATOM 1332 C CA . TYR A 1 168 ? -8.156 3.777 -1.749 1.0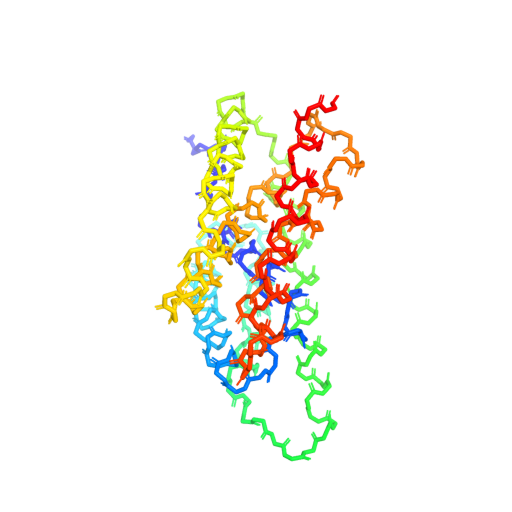0 89.94 168 TYR A CA 1
ATOM 1333 C C . TYR A 1 168 ? -8.652 3.135 -0.447 1.00 89.94 168 TYR A C 1
ATOM 1335 O O . TYR A 1 168 ? -9.860 2.968 -0.255 1.00 89.94 168 TYR A O 1
ATOM 1343 N N . TYR A 1 169 ? -7.744 2.823 0.481 1.00 88.62 169 TYR A N 1
ATOM 1344 C CA . TYR A 1 169 ? -8.122 2.165 1.728 1.00 88.62 169 TYR A CA 1
ATOM 1345 C C . TYR A 1 169 ? -8.982 3.036 2.647 1.00 88.62 169 TYR A C 1
ATOM 1347 O O . TYR A 1 169 ? -9.670 2.488 3.502 1.00 88.62 169 TYR A O 1
ATOM 1355 N N . TYR A 1 170 ? -9.055 4.352 2.454 1.00 84.25 170 TYR A N 1
ATOM 1356 C CA . TYR A 1 170 ? -9.959 5.212 3.223 1.00 84.25 170 TYR A CA 1
ATOM 1357 C C . TYR A 1 170 ? -11.423 5.200 2.741 1.00 84.25 170 TYR A C 1
ATOM 1359 O O . TYR A 1 170 ? -12.210 6.012 3.218 1.00 84.25 170 TYR A O 1
ATOM 1367 N N . ARG A 1 171 ? -11.804 4.268 1.848 1.00 70.25 171 ARG A N 1
ATOM 1368 C CA . ARG A 1 171 ? -13.179 4.020 1.362 1.00 70.25 171 ARG A CA 1
ATOM 1369 C C . ARG A 1 171 ? -13.913 5.302 0.965 1.00 70.25 171 ARG A C 1
ATOM 1371 O O . ARG A 1 171 ? -14.700 5.868 1.723 1.00 70.25 171 ARG A O 1
ATOM 1378 N N . ILE A 1 172 ? -13.716 5.727 -0.277 1.00 61.53 172 ILE A N 1
ATOM 1379 C CA . ILE A 1 172 ? -14.507 6.812 -0.862 1.00 61.53 172 ILE A CA 1
ATOM 1380 C C . ILE A 1 172 ? -15.925 6.285 -1.090 1.00 61.53 172 ILE A C 1
ATOM 1382 O O . ILE A 1 172 ? -16.188 5.611 -2.078 1.00 61.53 172 ILE A O 1
ATOM 1386 N N . SER A 1 173 ? -16.840 6.577 -0.166 1.00 53.69 173 SER A N 1
ATOM 1387 C CA . SER A 1 173 ? -18.246 6.151 -0.245 1.00 53.69 173 SER A CA 1
ATOM 1388 C C . SER A 1 173 ? -19.026 6.755 -1.418 1.00 53.69 173 SER A C 1
ATOM 1390 O O . SER A 1 173 ? -20.156 6.351 -1.666 1.00 53.69 173 SER A O 1
ATOM 1392 N N . ASP A 1 174 ? -18.424 7.697 -2.147 1.00 58.75 174 ASP A N 1
ATOM 1393 C CA . ASP A 1 174 ? -19.047 8.436 -3.249 1.00 58.75 174 ASP A CA 1
ATOM 1394 C C . ASP A 1 174 ? -18.737 7.837 -4.639 1.00 58.75 174 ASP A C 1
ATOM 1396 O O . ASP A 1 174 ? -19.077 8.429 -5.665 1.00 58.75 174 ASP A O 1
ATOM 1400 N N . HIS A 1 175 ? -18.070 6.680 -4.701 1.00 61.28 175 HIS A N 1
ATOM 1401 C CA . HIS A 1 175 ? -17.702 6.013 -5.950 1.00 61.28 175 HIS A CA 1
ATOM 1402 C C . HIS A 1 175 ? -18.284 4.602 -6.037 1.00 61.28 175 HIS A C 1
ATOM 1404 O O . HIS A 1 175 ? -18.303 3.875 -5.047 1.00 61.28 175 HIS A O 1
ATOM 1410 N N . ASP A 1 176 ? -18.731 4.216 -7.237 1.00 70.25 176 ASP A N 1
ATOM 1411 C CA . ASP A 1 176 ? -19.235 2.867 -7.510 1.00 70.25 176 ASP A CA 1
ATOM 1412 C C . ASP A 1 176 ? -18.142 1.805 -7.265 1.00 70.25 176 ASP A C 1
ATOM 1414 O O . ASP A 1 176 ? -16.940 2.063 -7.408 1.00 70.25 176 ASP A O 1
ATOM 1418 N N . ASP A 1 177 ? -18.553 0.582 -6.936 1.00 77.94 177 ASP A N 1
ATOM 1419 C CA . ASP A 1 177 ? -17.674 -0.559 -6.662 1.00 77.94 177 ASP A CA 1
ATOM 1420 C C . ASP A 1 177 ? -16.740 -0.855 -7.846 1.00 77.94 177 ASP A C 1
ATOM 1422 O O . ASP A 1 177 ? -15.630 -1.369 -7.679 1.00 77.94 177 ASP A O 1
ATOM 1426 N N . ALA A 1 178 ? -17.161 -0.527 -9.071 1.00 83.56 178 ALA A N 1
ATOM 1427 C CA . ALA A 1 178 ? -16.310 -0.586 -10.256 1.00 83.56 178 ALA A CA 1
ATOM 1428 C C . ALA A 1 178 ? -15.104 0.361 -10.154 1.00 83.56 178 ALA A C 1
ATOM 1430 O O . ALA A 1 178 ? -13.968 -0.089 -10.310 1.00 83.56 178 ALA A O 1
ATOM 1431 N N . PHE A 1 179 ? -15.332 1.629 -9.801 1.00 86.31 179 PHE A N 1
ATOM 1432 C CA . PHE A 1 179 ? -14.269 2.626 -9.694 1.00 86.31 179 PHE A CA 1
ATOM 1433 C C . PHE A 1 179 ? -13.226 2.228 -8.651 1.00 86.31 179 PHE A C 1
ATOM 1435 O O . PHE A 1 179 ? -12.023 2.250 -8.911 1.00 86.31 179 PHE A O 1
ATOM 1442 N N . SER A 1 180 ? -13.694 1.822 -7.470 1.00 85.75 180 SER A N 1
ATOM 1443 C CA . SER A 1 180 ? -12.823 1.442 -6.357 1.00 85.75 180 SER A CA 1
ATOM 1444 C C . SER A 1 180 ? -11.946 0.237 -6.710 1.00 85.75 180 SER A C 1
ATOM 1446 O O . SER A 1 180 ? -10.744 0.242 -6.436 1.00 85.75 180 SER A O 1
ATOM 1448 N N . ARG A 1 181 ? -12.510 -0.776 -7.384 1.00 88.81 181 ARG A N 1
ATOM 1449 C CA . ARG A 1 181 ? -11.752 -1.953 -7.843 1.00 88.81 181 ARG A CA 1
ATOM 1450 C C . ARG A 1 181 ? -10.694 -1.598 -8.882 1.00 88.81 181 ARG A C 1
ATOM 1452 O O . ARG A 1 181 ? -9.566 -2.086 -8.784 1.00 88.81 181 ARG A O 1
ATOM 1459 N N . ASP A 1 182 ? -11.032 -0.755 -9.851 1.00 92.19 182 ASP A N 1
ATOM 1460 C CA . ASP A 1 182 ? -10.094 -0.354 -10.899 1.00 92.19 182 ASP A CA 1
ATOM 1461 C C . ASP A 1 182 ? -8.977 0.532 -10.347 1.00 92.19 182 ASP A C 1
ATOM 1463 O O . ASP A 1 182 ? -7.805 0.295 -10.656 1.00 92.19 182 ASP A O 1
ATOM 1467 N N . LEU A 1 183 ? -9.300 1.472 -9.451 1.00 92.75 183 LEU A N 1
ATOM 1468 C CA . LEU A 1 183 ? -8.300 2.276 -8.753 1.00 92.75 183 LEU A CA 1
ATOM 1469 C C . LEU A 1 183 ? -7.341 1.377 -7.969 1.00 92.75 183 LEU A C 1
ATOM 1471 O O . LEU A 1 183 ? -6.128 1.528 -8.105 1.00 92.75 183 LEU A O 1
ATOM 1475 N N . HIS A 1 184 ? -7.856 0.409 -7.206 1.00 92.88 184 HIS A N 1
ATOM 1476 C CA . HIS A 1 184 ? -7.025 -0.539 -6.463 1.00 92.88 184 HIS A CA 1
ATOM 1477 C C . HIS A 1 184 ? -6.090 -1.325 -7.389 1.00 92.88 184 HIS A C 1
ATOM 1479 O O . HIS A 1 184 ? -4.881 -1.382 -7.157 1.00 92.88 184 HIS A O 1
ATOM 1485 N N . LYS A 1 185 ? -6.624 -1.881 -8.483 1.00 94.50 185 LYS A N 1
ATOM 1486 C CA . LYS A 1 185 ? -5.849 -2.666 -9.453 1.00 94.50 185 LYS A CA 1
ATOM 1487 C C . LYS A 1 185 ? -4.739 -1.843 -10.106 1.00 94.50 185 LYS A C 1
ATOM 1489 O O . LYS A 1 185 ? -3.616 -2.330 -10.227 1.00 94.50 185 LYS A O 1
ATOM 1494 N N . ILE A 1 186 ? -5.039 -0.614 -10.523 1.00 95.88 186 ILE A N 1
ATOM 1495 C CA . ILE A 1 186 ? -4.061 0.286 -11.147 1.00 95.88 186 ILE A CA 1
ATOM 1496 C C . ILE A 1 186 ? -2.982 0.682 -10.138 1.00 95.88 186 ILE A C 1
ATOM 1498 O O . ILE A 1 186 ? -1.793 0.586 -10.439 1.00 95.88 186 ILE A O 1
ATOM 1502 N N . SER A 1 187 ? -3.390 1.081 -8.935 1.00 96.06 187 SER A N 1
ATOM 1503 C CA . SER A 1 187 ? -2.490 1.562 -7.882 1.00 96.06 187 SER A CA 1
ATOM 1504 C C . SER A 1 187 ? -1.529 0.469 -7.421 1.00 96.06 187 SER A C 1
ATOM 1506 O O . SER A 1 187 ? -0.321 0.688 -7.391 1.00 96.06 1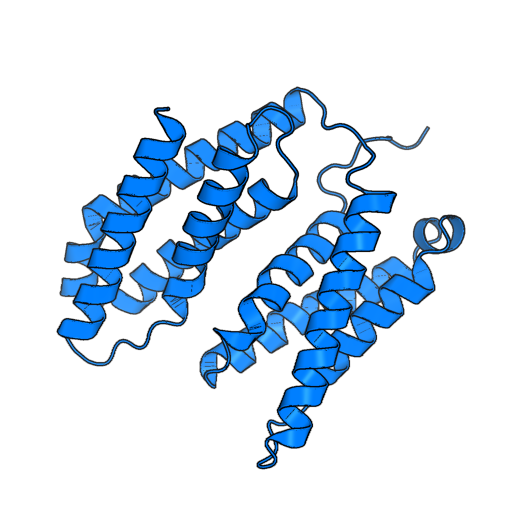87 SER A O 1
ATOM 1508 N N . ARG A 1 188 ? -2.038 -0.748 -7.193 1.00 95.31 188 ARG A N 1
ATOM 1509 C CA . ARG A 1 188 ? -1.220 -1.942 -6.938 1.00 95.31 188 ARG A CA 1
ATOM 1510 C C . ARG A 1 188 ? -0.298 -2.264 -8.106 1.00 95.31 188 ARG A C 1
ATOM 1512 O O . ARG A 1 188 ? 0.874 -2.572 -7.920 1.00 95.31 188 ARG A O 1
ATOM 1519 N N . GLY A 1 189 ? -0.824 -2.165 -9.326 1.00 95.81 189 GLY A N 1
ATOM 1520 C CA . GLY A 1 189 ? -0.064 -2.371 -10.551 1.00 95.81 189 GLY A CA 1
ATOM 1521 C C . GLY A 1 189 ? 1.155 -1.457 -10.650 1.00 95.81 189 GLY A C 1
ATOM 1522 O O . GLY A 1 189 ? 2.198 -1.945 -11.079 1.00 95.81 189 GLY A O 1
ATOM 1523 N N . LEU A 1 190 ? 1.020 -0.188 -10.242 1.00 96.69 190 LEU A N 1
ATOM 1524 C CA . LEU A 1 190 ? 2.092 0.811 -10.173 1.00 96.69 190 LEU A CA 1
ATOM 1525 C C . LEU A 1 190 ? 3.046 0.550 -9.006 1.00 96.69 190 LEU A C 1
ATOM 1527 O O . LEU A 1 190 ? 4.256 0.608 -9.198 1.00 96.69 190 LEU A O 1
ATOM 1531 N N . HIS A 1 191 ? 2.514 0.242 -7.820 1.00 95.69 191 HIS A N 1
ATOM 1532 C CA . HIS A 1 191 ? 3.310 -0.010 -6.618 1.00 95.69 191 HIS A CA 1
ATOM 1533 C C . HIS A 1 191 ? 4.286 -1.176 -6.826 1.00 95.69 191 HIS A C 1
ATOM 1535 O O . HIS A 1 191 ? 5.466 -1.070 -6.517 1.00 95.69 191 HIS A O 1
ATOM 1541 N N . LEU A 1 192 ? 3.823 -2.244 -7.479 1.00 93.31 192 LEU A N 1
ATOM 1542 C CA . LEU A 1 192 ? 4.636 -3.417 -7.801 1.00 93.31 192 LEU A CA 1
ATOM 1543 C C . LEU A 1 192 ? 5.630 -3.214 -8.956 1.00 93.31 192 LEU A C 1
ATOM 1545 O O . LEU A 1 192 ? 6.405 -4.118 -9.237 1.00 93.31 192 LEU A O 1
ATOM 1549 N N . ILE A 1 193 ? 5.658 -2.063 -9.640 1.00 92.69 193 ILE A N 1
ATOM 1550 C CA . ILE A 1 193 ? 6.650 -1.830 -10.712 1.00 92.69 193 ILE A CA 1
ATOM 1551 C C . ILE A 1 193 ? 8.077 -1.875 -10.167 1.00 92.69 193 ILE A C 1
ATOM 1553 O O . ILE A 1 193 ? 9.009 -2.257 -10.876 1.00 92.69 193 ILE A O 1
ATOM 1557 N N . GLU A 1 194 ? 8.273 -1.497 -8.907 1.00 90.00 194 GLU A N 1
ATOM 1558 C CA . GLU A 1 194 ? 9.602 -1.537 -8.310 1.00 90.00 194 GLU A CA 1
ATOM 1559 C C . GLU A 1 194 ? 10.184 -2.948 -8.219 1.00 90.00 194 GLU A C 1
ATOM 1561 O O . GLU A 1 194 ? 11.396 -3.104 -8.376 1.00 90.00 194 GLU A O 1
ATOM 1566 N N . THR A 1 195 ? 9.335 -3.972 -8.102 1.00 86.81 195 THR A N 1
ATOM 1567 C CA . THR A 1 195 ? 9.777 -5.368 -8.033 1.00 86.81 195 THR A CA 1
ATOM 1568 C C . THR A 1 195 ? 10.151 -5.947 -9.393 1.00 86.81 195 THR A C 1
ATOM 1570 O O . THR A 1 195 ? 10.701 -7.039 -9.460 1.00 86.81 195 THR A O 1
ATOM 1573 N N . GLU A 1 196 ? 9.908 -5.231 -10.495 1.00 85.88 196 GLU A N 1
ATOM 1574 C CA . GLU A 1 196 ? 10.217 -5.757 -11.820 1.00 85.88 196 GLU A CA 1
ATOM 1575 C C . GLU A 1 196 ? 11.724 -5.839 -12.078 1.00 85.88 196 GLU A C 1
ATOM 1577 O O . GLU A 1 196 ? 12.457 -4.843 -12.026 1.00 85.88 196 GLU A O 1
ATOM 1582 N N . TRP A 1 197 ? 12.178 -7.041 -12.432 1.00 79.50 197 TRP A N 1
ATOM 1583 C CA . TRP A 1 197 ? 13.559 -7.297 -12.812 1.00 79.50 197 TRP A CA 1
ATOM 1584 C C . TRP A 1 197 ? 13.935 -6.592 -14.121 1.00 79.50 197 TRP A C 1
ATOM 1586 O O . TRP A 1 197 ? 13.361 -6.855 -15.182 1.00 79.50 197 TRP A O 1
ATOM 1596 N N . THR A 1 198 ? 14.965 -5.745 -14.073 1.00 80.56 198 THR A N 1
ATOM 1597 C CA . THR A 1 198 ? 15.464 -4.983 -15.227 1.00 80.56 198 THR A CA 1
ATOM 1598 C C . THR A 1 198 ? 16.936 -5.284 -15.500 1.00 80.56 198 THR A C 1
ATOM 1600 O O . THR A 1 198 ? 17.825 -4.628 -14.968 1.00 80.56 198 THR A O 1
ATOM 1603 N N . SER A 1 199 ? 17.204 -6.272 -16.362 1.00 80.75 199 SER A N 1
ATOM 1604 C CA . SER A 1 199 ? 18.571 -6.693 -16.746 1.00 80.75 199 SER A CA 1
ATOM 1605 C C . SER A 1 199 ? 18.962 -6.341 -18.180 1.00 80.75 199 SER A C 1
ATOM 1607 O O . SER A 1 199 ? 20.137 -6.383 -18.535 1.00 80.75 199 SER A O 1
ATOM 1609 N N . ASN A 1 200 ? 17.992 -6.007 -19.030 1.00 85.81 200 ASN A N 1
ATOM 1610 C CA . ASN A 1 200 ? 18.222 -5.696 -20.438 1.00 85.81 200 ASN A CA 1
ATOM 1611 C C . ASN A 1 200 ? 17.221 -4.662 -20.975 1.00 85.81 200 ASN A C 1
ATOM 1613 O O . ASN A 1 200 ? 16.209 -4.349 -20.343 1.00 85.81 200 ASN A O 1
ATOM 1617 N N . SER A 1 201 ? 17.482 -4.152 -22.179 1.00 82.94 201 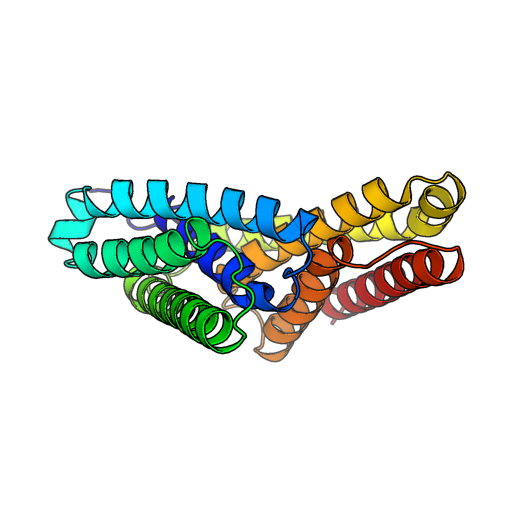SER A N 1
ATOM 1618 C CA . SER A 1 201 ? 16.643 -3.139 -22.832 1.00 82.94 201 SER A CA 1
ATOM 1619 C C . SER A 1 201 ? 15.183 -3.571 -23.007 1.00 82.94 201 SER A C 1
ATOM 1621 O O . SER A 1 201 ? 14.290 -2.738 -22.884 1.00 82.94 201 SER A O 1
ATOM 1623 N N . LEU A 1 202 ? 14.917 -4.863 -23.229 1.00 85.38 202 LEU A N 1
ATOM 1624 C CA . LEU A 1 202 ? 13.555 -5.384 -23.356 1.00 85.38 202 LEU A CA 1
ATOM 1625 C C . LEU A 1 202 ? 12.800 -5.316 -22.022 1.00 85.38 202 LEU A C 1
ATOM 1627 O O . LEU A 1 202 ? 11.653 -4.882 -21.994 1.00 85.38 202 LEU A O 1
ATOM 1631 N N . SER A 1 203 ? 13.438 -5.704 -20.915 1.00 87.31 203 SER A N 1
ATOM 1632 C CA . SER A 1 203 ? 12.854 -5.584 -19.571 1.00 87.31 203 SER A CA 1
ATOM 1633 C C . SER A 1 203 ? 12.624 -4.128 -19.160 1.00 87.31 203 SER A C 1
ATOM 1635 O O . SER A 1 203 ? 11.586 -3.811 -18.592 1.00 87.31 203 SER A O 1
ATOM 1637 N N . ILE A 1 204 ? 13.525 -3.218 -19.542 1.00 89.88 204 ILE A N 1
ATOM 1638 C CA . ILE A 1 204 ? 13.347 -1.778 -19.318 1.00 89.88 204 ILE A CA 1
ATOM 1639 C C . ILE A 1 204 ? 12.155 -1.252 -20.128 1.00 89.88 204 ILE A C 1
ATOM 1641 O O . ILE A 1 204 ? 11.341 -0.492 -19.608 1.00 89.88 204 ILE A O 1
ATOM 1645 N N . LYS A 1 205 ? 12.019 -1.680 -21.389 1.00 92.31 205 LYS A N 1
ATOM 1646 C CA . LYS A 1 205 ? 10.876 -1.309 -22.227 1.00 92.31 205 LYS A CA 1
ATOM 1647 C C . LYS A 1 205 ? 9.554 -1.796 -21.628 1.00 92.31 205 LYS A C 1
ATOM 1649 O O . LYS A 1 205 ? 8.604 -1.030 -21.602 1.00 92.31 205 LYS A O 1
ATOM 1654 N N . LYS A 1 206 ? 9.507 -3.016 -21.079 1.00 92.56 206 LYS A N 1
ATOM 1655 C CA . LYS A 1 206 ? 8.308 -3.539 -20.399 1.00 92.56 206 LYS A CA 1
ATOM 1656 C C . LYS A 1 206 ? 7.857 -2.652 -19.235 1.00 92.56 206 LYS A C 1
ATOM 1658 O O . LYS A 1 206 ? 6.667 -2.374 -19.138 1.00 92.56 206 LYS A O 1
ATOM 1663 N N . VAL A 1 207 ? 8.791 -2.168 -18.411 1.00 93.56 207 VAL A N 1
ATOM 1664 C CA . VAL A 1 207 ? 8.486 -1.217 -17.326 1.00 93.56 207 VAL A CA 1
ATOM 1665 C C . VAL A 1 207 ? 7.853 0.057 -17.888 1.00 93.56 207 VAL A C 1
ATOM 1667 O O . VAL A 1 207 ? 6.821 0.509 -17.397 1.00 93.56 207 VAL A O 1
ATOM 1670 N N . VAL A 1 208 ? 8.450 0.629 -18.936 1.00 95.62 208 VAL A N 1
ATOM 1671 C CA . VAL A 1 208 ? 7.953 1.851 -19.588 1.00 95.62 208 VAL A CA 1
ATOM 1672 C C . VAL A 1 208 ? 6.555 1.634 -20.176 1.00 95.62 208 VAL A C 1
ATOM 1674 O O . VAL A 1 208 ? 5.639 2.391 -19.860 1.00 95.62 208 VAL A O 1
ATOM 1677 N N . ASP A 1 209 ? 6.362 0.561 -20.946 1.00 96.31 209 ASP A N 1
ATOM 1678 C CA . ASP A 1 209 ? 5.075 0.192 -21.546 1.00 96.31 209 ASP A CA 1
ATOM 1679 C C . ASP A 1 209 ? 3.992 -0.001 -20.466 1.00 96.31 209 ASP A C 1
ATOM 1681 O O . ASP A 1 209 ? 2.857 0.452 -20.622 1.00 96.31 209 ASP A O 1
ATOM 1685 N N . ARG A 1 210 ? 4.344 -0.616 -19.329 1.00 96.00 210 ARG A N 1
ATOM 1686 C CA . ARG A 1 210 ? 3.432 -0.808 -18.194 1.00 96.00 210 ARG A CA 1
ATOM 1687 C C . ARG A 1 210 ? 3.057 0.513 -17.517 1.00 96.00 210 ARG A C 1
ATOM 1689 O O . ARG A 1 210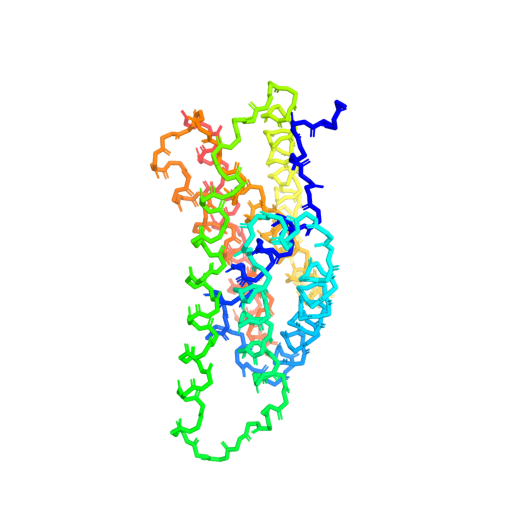 ? 1.896 0.686 -17.150 1.00 96.00 210 ARG A O 1
ATOM 1696 N N . ILE A 1 211 ? 3.990 1.458 -17.379 1.00 96.69 211 ILE A N 1
ATOM 1697 C CA . ILE A 1 211 ? 3.690 2.809 -16.870 1.00 96.69 211 ILE A CA 1
ATOM 1698 C C . ILE A 1 211 ? 2.727 3.533 -17.817 1.00 96.69 211 ILE A C 1
ATOM 1700 O O . ILE A 1 211 ? 1.747 4.111 -17.343 1.00 96.69 211 ILE A O 1
ATOM 1704 N N . HIS A 1 212 ? 2.956 3.461 -19.132 1.00 97.56 2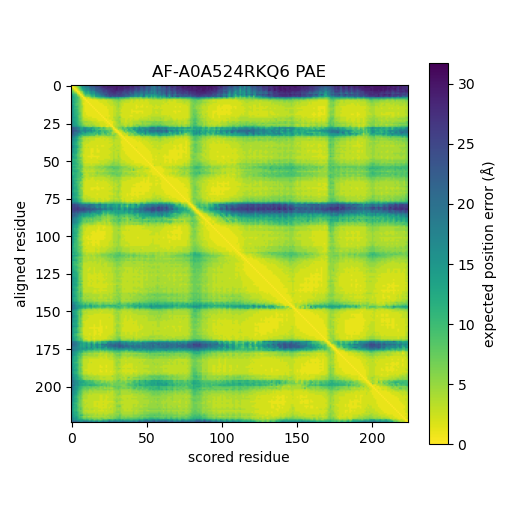12 HIS A N 1
ATOM 1705 C CA . HIS A 1 212 ? 2.075 4.060 -20.140 1.00 97.56 212 HIS A CA 1
ATOM 1706 C C . HIS A 1 212 ? 0.651 3.488 -20.084 1.00 97.56 212 HIS A C 1
ATOM 1708 O O . HIS A 1 212 ? -0.332 4.239 -20.081 1.00 97.56 212 HIS A O 1
ATOM 1714 N N . ASP A 1 213 ? 0.529 2.163 -19.995 1.00 97.56 213 ASP A N 1
ATOM 1715 C CA . ASP A 1 213 ? -0.754 1.464 -19.886 1.00 97.56 213 ASP A CA 1
ATOM 1716 C C . ASP A 1 213 ? -1.509 1.854 -18.604 1.00 97.56 213 ASP A C 1
ATOM 1718 O O . ASP A 1 213 ? -2.670 2.264 -18.660 1.00 97.56 213 ASP A O 1
ATOM 1722 N N . LEU A 1 214 ? -0.845 1.806 -17.445 1.00 97.12 214 LEU A N 1
ATOM 1723 C CA . LEU A 1 214 ? -1.459 2.151 -16.158 1.00 97.12 214 LEU A CA 1
ATOM 1724 C C . LEU A 1 214 ? -1.821 3.640 -16.065 1.00 97.12 214 LEU A C 1
ATOM 1726 O O . LEU A 1 214 ? -2.889 3.974 -15.551 1.00 97.12 214 LEU A O 1
ATOM 1730 N N . SER A 1 215 ? -0.986 4.529 -16.611 1.00 96.62 215 SER A N 1
ATOM 1731 C CA . SER A 1 215 ? -1.280 5.963 -16.745 1.00 96.62 215 SER A CA 1
ATOM 1732 C C . SER A 1 215 ? -2.537 6.201 -17.580 1.00 96.62 215 SER A C 1
ATOM 1734 O O . SER A 1 215 ? -3.435 6.940 -17.170 1.00 96.62 215 SER A O 1
ATOM 1736 N N . SER A 1 216 ? -2.642 5.530 -18.727 1.00 96.25 216 SER A N 1
ATOM 1737 C CA . SER A 1 216 ? -3.798 5.638 -19.620 1.00 96.25 216 SER A CA 1
ATOM 1738 C C . SER A 1 216 ? -5.075 5.109 -18.964 1.00 96.25 216 SER A C 1
ATOM 1740 O O . SER A 1 216 ? -6.112 5.769 -19.010 1.00 96.25 216 SER A O 1
ATOM 1742 N N . LYS A 1 217 ? -4.996 3.965 -18.274 1.00 95.56 217 LYS A N 1
ATOM 1743 C CA . LYS A 1 217 ? -6.116 3.401 -17.505 1.00 95.56 217 LYS A CA 1
ATOM 1744 C C . LYS A 1 217 ? -6.590 4.345 -16.403 1.00 95.56 217 LYS A C 1
ATOM 1746 O O . LYS A 1 217 ? -7.792 4.553 -16.277 1.00 95.56 217 LYS A O 1
ATOM 1751 N N . LEU A 1 218 ? -5.670 4.962 -15.656 1.00 93.56 218 LEU A N 1
ATOM 1752 C CA . LEU A 1 218 ? -6.027 5.909 -14.595 1.00 93.56 218 LEU A CA 1
ATOM 1753 C C . LEU A 1 218 ? -6.704 7.167 -15.150 1.00 93.56 218 LEU A C 1
ATOM 1755 O O . LEU A 1 218 ? -7.685 7.642 -14.585 1.00 93.56 218 LEU A O 1
ATOM 1759 N N . LYS A 1 219 ? -6.206 7.699 -16.273 1.00 92.25 219 LYS A N 1
ATOM 1760 C CA . LYS A 1 219 ? -6.818 8.854 -16.949 1.00 92.25 219 LYS A CA 1
ATOM 1761 C C . LYS A 1 219 ? -8.246 8.546 -17.395 1.00 92.25 219 LYS A C 1
ATOM 1763 O O . LYS A 1 219 ? -9.132 9.367 -17.170 1.00 92.25 219 LYS A O 1
ATOM 1768 N N . ASN A 1 220 ? -8.471 7.368 -17.976 1.00 91.69 220 ASN A N 1
ATOM 1769 C CA . ASN A 1 220 ? -9.802 6.934 -18.402 1.00 91.69 220 ASN A CA 1
ATOM 1770 C C . ASN A 1 220 ? -10.751 6.780 -17.208 1.00 91.69 220 ASN A C 1
ATOM 1772 O O . ASN A 1 220 ? -11.869 7.277 -17.267 1.00 91.69 220 ASN A O 1
ATOM 1776 N N . LEU A 1 221 ? -10.272 6.183 -16.113 1.00 89.38 221 LEU A N 1
ATOM 1777 C CA . LEU A 1 221 ? -11.042 5.985 -14.884 1.00 89.38 221 LEU A CA 1
ATOM 1778 C C . LEU A 1 221 ? -11.509 7.298 -14.233 1.00 89.38 221 LEU A C 1
ATOM 1780 O O . LEU A 1 221 ? -12.568 7.341 -13.622 1.00 89.38 221 LEU A O 1
ATOM 1784 N N . LEU A 1 222 ? -10.719 8.370 -14.330 1.00 84.94 222 LEU A N 1
ATOM 1785 C CA . LEU A 1 222 ? -11.094 9.682 -13.783 1.00 84.94 222 LEU A CA 1
ATOM 1786 C C . LEU A 1 222 ? -11.910 10.552 -14.749 1.00 84.94 222 LEU A C 1
ATOM 1788 O O . LEU A 1 222 ? -12.336 11.640 -14.363 1.00 84.94 222 LEU A O 1
ATOM 1792 N N . SER A 1 223 ? -12.053 10.121 -16.003 1.00 81.44 223 SER A N 1
ATOM 1793 C CA . SER A 1 223 ? -12.799 10.844 -17.041 1.00 81.44 223 SER A CA 1
ATOM 1794 C C . SER A 1 223 ? -14.211 10.286 -17.254 1.00 81.44 223 SER A C 1
ATOM 1796 O O . SER A 1 223 ? -15.015 10.944 -17.912 1.00 81.44 223 SER A O 1
ATOM 1798 N N . SER A 1 224 ? -14.482 9.084 -16.735 1.00 63.66 224 SER A N 1
ATOM 1799 C CA . SER A 1 224 ? -15.801 8.445 -16.642 1.00 63.66 224 SER A CA 1
ATOM 1800 C C . SER A 1 224 ? -16.586 8.944 -15.439 1.00 63.66 224 SER A C 1
ATOM 1802 O O . SER A 1 224 ? -17.800 9.179 -15.602 1.00 63.66 224 SER A O 1
#

Sequence (224 aa):
MDNEGSRFSPLADTLIEVLIYGSECKEREEDCWSNHLKEKFGKAVKELRYRACEDNAVEKGIEQRLLSIADKLDAFIHHSFCINDSSNEIIKGDVAIAVEEAARLKAEHIDVVPLSAEQKQSIHNNIRKYTRLLSQLDGRAEAMANKVRVEKLKGEASFIGYQLLFEYYYRISDHDDAFSRDLHKISRGLHLIETEWTSNSLSIKKVVDRIHDLSSKLKNLLSS

Foldseek 3Di:
DPDLAPPPDVLLLLLLLLLLLLVCVVLQPDPVSLVVSLVSLVVSLVVLQVVLPDPVCVVVVNSVLSNLLSVLSVVSNPDDPDPDPVVVVVSNVSSVVSNVSSLVCCVPPPLVRDHDPVRLVVLVVQLVVLLVQLVVLLVCLVVCLVVVNLLVSLVSQLVSLSSLSSSLSNDNVPDDPVLSVLSNVLSSLSNSLNSQDDDDPVSSVVSSVSSNVSSVSSVVSVVD

Secondary structure (DSSP, 8-state):
---TT-TT-HHHHHHHHHHHHHHTGGGG-SHHHHHHHHHHHHHHHHHHHHHHTSHHHHHTT-HHHHHHHHHHHHHHHH----S-HHHHHHHHHHHHHHHHHHHHHHHHHTTTSPPPHHHHHHHHHHHHHHHHHHHHHHTTHHHHHHTT-HHHHHHHHHHHHHHHHHHHHT--TTS-HHHHHHHHHHHHHHHGGGG----SHHHHHHHHHHHHHHHHHHHHHHH-